Protein AF-A0A1Y2HDY2-F1 (afdb_monomer_lite)

InterPro domains:
  IPR001841 Zinc finger, RING-type [PS50089] (289-341)
  IPR013083 Zinc finger, RING/FYVE/PHD-type [G3DSA:3.30.40.10] (275-347)
  IPR026848 E3 ubiquitin-protein ligase FANCL [PTHR13206] (11-344)
  IPR043003 FANCL, UBC-like domain 3 superfamily [G3DSA:3.10.110.20] (165-269)
  IPR044037 FANCL, UBC-like domain 3 [PF18891] (167-269)

Sequence (349 aa):
MHDTQIATTDECSGMIQGIMPPFAKKLAVIRDLDQMFLELGNILNHHIAAEPTRTVSLNTSQTNTAELVEDLESCADLVQSIRSDLSLIEFKVSIPFPDGLHDASVAVAIQCVIQPGYPSTAPIFQSFDVPSDAIPPPSTAPTDPTLAPLYCRIVSYCQSLSRFVPLWAELAHLARNARLLSTEFATTRPLAATWRSIDLGEYAHLELPLSVTDPRGSALLRDYVQIFGNETIAGPLRVKWQANVSTKWKSNVSVAENIKAVLERDLPLPPHGQDGLDVKANSDDDQVCAICYEDIGDISLAKIKCSCKQQYHLQCLESMYVRQMAMVVIGKRTGKCPLCNVPLPIPAS

Organism: NCBI:txid765915

Secondary structure (DSSP, 8-state):
--S------HHHHHHHHHHHHHHHHHHTT--SHHHHHHHHHHHHHHHHHHS--------TTSS-HHHHHHHHHTTTTTEEEE-TTSSEEEEEEEEEPSS--SSSEEEEEEEEEPPTTTTTSPPEEEETTS-GGGPPPS----S-TTS--HHHHHHHHHHHHGGGHHHHHHHHHHHHHS-EE--HHHHH-TTT--EEEEEEETTEEEEEE--SS-TT-STTHHHH-EEEE-HHHHHHHHHHHHHHHHHH--TTS-HHHHHHHHHTSPPPPP--TTS--------TT--BBTTT--B--SSSPPEEE-TTS-EEEHHHHHHHHHHTT---STT--EEE-TTT--EEE----

Radius of gyration: 25.11 Å; chains: 1; bounding box: 56×52×62 Å

Foldseek 3Di:
DVDDDDDDPPVCPVVVVVQVVVLVVVVVVDDDDVVSVVVSVVSSVCSVVPPPVPPPPLVCVFEPVVLVVVLCVVCVVQWDDADPSRQKTKGWDWAAAPDDQVDRTDIWIKIWGHDGNPPQDPIFIDTLLAAPVPDPDGPPPDPRSRDDRPVVVVVVVSVVCVLQSVVQSLLVVCLAFFAWADDPSCLVRVNRDQWTWTDQPPLKIKIDGADSRQRLDLPCQQPPIDMDGDCVPRVLQNVLQNVQSVPQRDSVDRPQVSSCRSSVGGHDGHQPPPDDDPPVQPDLPQQAAPRNSDHPPDDDFDWWADPSNHIHGLVSVVSVCVSVVNADDPPFGWAADPRRRHITGRDDD

pLDDT: mean 77.93, std 16.46, range [32.62, 97.69]

Structure (mmCIF, N/CA/C/O backbone):
data_AF-A0A1Y2HDY2-F1
#
_entry.id   AF-A0A1Y2HDY2-F1
#
loop_
_atom_site.group_PDB
_atom_site.id
_atom_site.type_symbol
_atom_site.label_atom_id
_atom_site.label_alt_id
_atom_site.label_comp_id
_atom_site.label_asym_id
_atom_site.label_entity_id
_atom_site.label_seq_id
_atom_site.pdbx_PDB_ins_code
_atom_site.Cartn_x
_atom_site.Cartn_y
_atom_site.Cartn_z
_atom_site.occupancy
_atom_site.B_iso_or_equiv
_atom_site.auth_seq_id
_atom_site.auth_comp_id
_atom_site.auth_asym_id
_atom_site.auth_atom_id
_atom_site.pdbx_PDB_model_num
ATOM 1 N N . MET A 1 1 ? -26.301 -18.658 -27.995 1.00 60.62 1 MET A N 1
ATOM 2 C CA . MET A 1 1 ? -25.617 -17.354 -27.856 1.00 60.62 1 MET A CA 1
ATOM 3 C C . MET A 1 1 ? -25.656 -16.619 -29.192 1.00 60.62 1 MET A C 1
ATOM 5 O O . MET A 1 1 ? -24.665 -16.619 -29.906 1.00 60.62 1 MET A O 1
ATOM 9 N N . HIS A 1 2 ? -26.810 -16.085 -29.600 1.00 49.50 2 HIS A N 1
ATOM 10 C CA . HIS 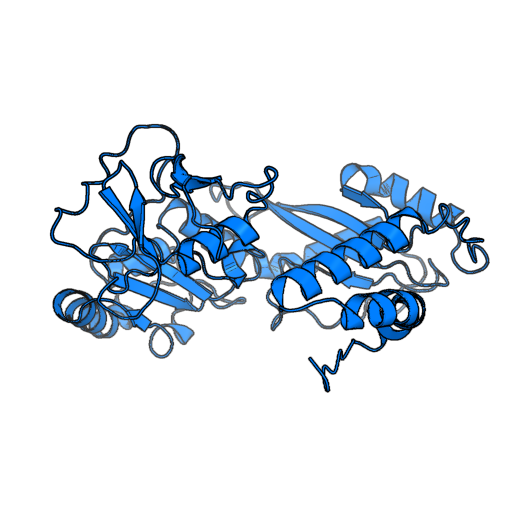A 1 2 ? -26.958 -15.592 -30.978 1.00 49.50 2 HIS A CA 1
ATOM 11 C C . HIS A 1 2 ? -26.528 -14.133 -31.195 1.00 49.50 2 HIS A C 1
ATOM 13 O O . HIS A 1 2 ? -26.374 -13.753 -32.345 1.00 49.50 2 HIS A O 1
ATOM 19 N N . ASP A 1 3 ? -26.196 -13.385 -30.133 1.00 68.31 3 ASP A N 1
ATOM 20 C CA . ASP A 1 3 ? -25.826 -11.961 -30.214 1.00 68.31 3 ASP A CA 1
ATOM 21 C C . ASP A 1 3 ? -24.679 -11.578 -29.254 1.00 68.31 3 ASP A C 1
ATOM 23 O O . ASP A 1 3 ? -24.693 -10.523 -28.619 1.00 68.31 3 ASP A O 1
ATOM 27 N N . THR A 1 4 ? -23.678 -12.447 -29.086 1.00 64.06 4 THR A N 1
ATOM 28 C CA . THR A 1 4 ? -22.531 -12.137 -28.216 1.00 64.06 4 THR A CA 1
ATOM 29 C C . THR A 1 4 ? -21.604 -11.128 -28.897 1.00 64.06 4 THR A C 1
ATOM 31 O O . THR A 1 4 ? -20.964 -11.447 -29.898 1.00 64.06 4 THR A O 1
ATOM 34 N N . GLN A 1 5 ? -21.497 -9.924 -28.333 1.00 70.25 5 GLN A N 1
ATOM 35 C CA . GLN A 1 5 ? -20.502 -8.929 -28.735 1.00 70.25 5 GLN A CA 1
ATOM 36 C C . GLN A 1 5 ? -19.263 -9.046 -27.847 1.00 70.25 5 GLN A C 1
ATOM 38 O O . GLN A 1 5 ? -19.358 -8.986 -26.623 1.00 70.25 5 GLN A O 1
ATOM 43 N N . ILE A 1 6 ? -18.096 -9.205 -28.470 1.00 66.31 6 ILE A N 1
ATOM 44 C CA . ILE A 1 6 ? -16.801 -9.189 -27.786 1.00 66.31 6 ILE A CA 1
ATOM 45 C C . ILE A 1 6 ? -16.131 -7.874 -28.159 1.00 66.31 6 ILE A C 1
ATOM 47 O O . ILE A 1 6 ? -15.666 -7.709 -29.285 1.00 66.31 6 ILE A O 1
ATOM 51 N N . ALA A 1 7 ? -16.144 -6.926 -27.226 1.00 71.69 7 ALA A N 1
ATOM 52 C CA . ALA A 1 7 ? -15.421 -5.671 -27.359 1.00 71.69 7 ALA A CA 1
ATOM 53 C C . ALA A 1 7 ? -13.993 -5.839 -26.833 1.00 71.69 7 ALA A C 1
ATOM 55 O O . ALA A 1 7 ? -13.748 -6.563 -25.867 1.00 71.69 7 ALA A O 1
ATOM 56 N N . THR A 1 8 ? -13.051 -5.160 -27.475 1.00 70.12 8 THR A N 1
ATOM 57 C CA . THR A 1 8 ? -11.628 -5.212 -27.139 1.00 70.12 8 THR A CA 1
ATOM 58 C C . THR A 1 8 ? -11.099 -3.792 -27.064 1.00 70.12 8 THR A C 1
ATOM 60 O O . THR A 1 8 ? -11.658 -2.893 -27.688 1.00 70.12 8 THR A O 1
ATOM 63 N N . THR A 1 9 ? -10.008 -3.581 -26.336 1.00 74.44 9 THR A N 1
ATOM 64 C CA . THR A 1 9 ? -9.264 -2.322 -26.431 1.00 74.44 9 THR A CA 1
ATOM 65 C C . THR A 1 9 ? -8.628 -2.189 -27.819 1.00 74.44 9 THR A C 1
ATOM 67 O O . THR A 1 9 ? -8.379 -3.198 -28.492 1.00 74.44 9 THR A O 1
ATOM 70 N N . ASP A 1 10 ? -8.353 -0.956 -28.251 1.00 67.25 10 ASP A N 1
ATOM 71 C CA . ASP A 1 10 ? -7.743 -0.674 -29.560 1.00 67.25 10 ASP A CA 1
ATOM 72 C C . ASP A 1 10 ? -6.385 -1.377 -29.724 1.00 67.25 10 ASP A C 1
ATOM 74 O O . ASP A 1 10 ? -6.077 -1.907 -30.793 1.00 67.25 10 ASP A O 1
ATOM 78 N N . GLU A 1 11 ? -5.627 -1.479 -28.630 1.00 58.94 11 GLU A N 1
ATOM 79 C CA . GLU A 1 11 ? -4.328 -2.157 -28.537 1.00 58.94 11 GLU A CA 1
ATOM 80 C C . GLU A 1 11 ? -4.411 -3.655 -28.875 1.00 58.94 11 GLU A C 1
ATOM 82 O O . GLU A 1 11 ? -3.511 -4.210 -29.505 1.00 58.94 11 GLU A O 1
ATOM 87 N N . CYS A 1 12 ? -5.517 -4.310 -28.511 1.00 60.97 12 CYS A N 1
ATOM 88 C CA . CYS A 1 12 ? -5.724 -5.745 -28.715 1.00 60.97 12 CYS A CA 1
ATOM 89 C C . CYS A 1 12 ? -6.484 -6.070 -30.011 1.00 60.97 12 CYS A C 1
ATOM 91 O O . CYS A 1 12 ? -6.604 -7.244 -30.374 1.00 60.97 12 CYS A O 1
ATOM 93 N N . SER A 1 13 ? -6.985 -5.056 -30.725 1.00 74.38 13 SER A N 1
ATOM 94 C CA . SER A 1 13 ? -7.832 -5.237 -31.912 1.00 74.38 13 SER A CA 1
ATOM 95 C C . SER A 1 13 ? -7.134 -6.042 -33.016 1.00 74.38 13 SER A C 1
ATOM 97 O O . SER A 1 13 ? -7.736 -6.945 -33.599 1.00 74.38 13 SER A O 1
ATOM 99 N N . GLY A 1 14 ? -5.840 -5.791 -33.247 1.00 76.31 14 GLY A N 1
ATOM 100 C CA . GLY A 1 14 ? -5.046 -6.485 -34.264 1.00 76.31 14 GLY A CA 1
ATOM 101 C C . GLY A 1 14 ? -4.787 -7.960 -33.943 1.00 76.31 14 GLY A C 1
ATOM 102 O O . GLY A 1 14 ? -4.915 -8.808 -34.825 1.00 76.31 14 GLY A O 1
ATOM 103 N N . MET A 1 15 ? -4.486 -8.288 -32.680 1.00 70.81 15 MET A N 1
ATOM 104 C CA . MET A 1 15 ? -4.336 -9.685 -32.240 1.00 70.81 15 MET A CA 1
ATOM 105 C C . MET A 1 15 ? -5.658 -10.442 -32.358 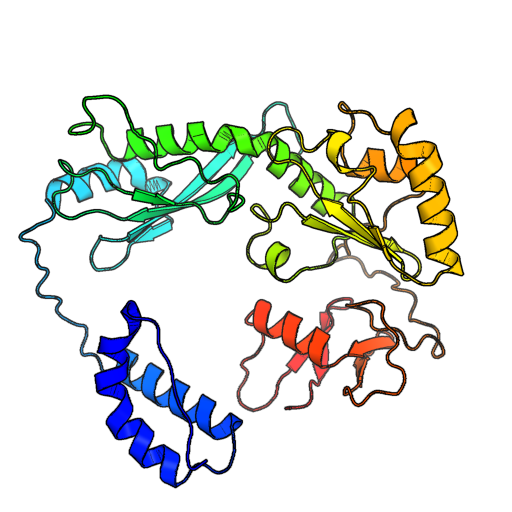1.00 70.81 15 MET A C 1
ATOM 107 O O . MET A 1 15 ? -5.706 -11.578 -32.831 1.00 70.81 15 MET A O 1
ATOM 111 N N . ILE A 1 16 ? -6.748 -9.798 -31.948 1.00 76.69 16 ILE A N 1
ATOM 112 C CA . ILE A 1 16 ? -8.049 -10.449 -31.870 1.00 76.69 16 ILE A CA 1
ATOM 113 C C . ILE A 1 16 ? -8.649 -10.657 -33.264 1.00 76.69 16 ILE A C 1
ATOM 115 O O . ILE A 1 16 ? -9.243 -11.706 -33.507 1.00 76.69 16 ILE A O 1
ATOM 119 N N . GLN A 1 17 ? -8.403 -9.763 -34.227 1.00 81.12 17 GLN A N 1
ATOM 120 C CA . GLN A 1 17 ? -8.832 -9.953 -35.619 1.00 81.12 17 GLN A CA 1
ATOM 121 C C . GLN A 1 17 ? -8.340 -11.272 -36.242 1.00 81.12 17 GLN A C 1
ATOM 123 O O . GLN A 1 17 ? -9.096 -11.904 -36.981 1.00 81.12 17 GLN A O 1
ATOM 128 N N . GLY A 1 18 ? -7.123 -11.729 -35.919 1.00 79.25 18 GLY A N 1
ATOM 129 C CA . GLY A 1 18 ? -6.604 -13.025 -36.388 1.00 79.25 18 GLY A CA 1
ATOM 130 C C . GLY A 1 18 ? -7.250 -14.235 -35.700 1.00 79.25 18 GLY A C 1
ATOM 131 O O . GLY A 1 18 ? -7.407 -15.301 -36.297 1.00 79.25 18 GLY A O 1
ATOM 132 N N . ILE A 1 19 ? -7.684 -14.050 -34.454 1.00 83.19 19 ILE A N 1
ATOM 133 C CA . ILE A 1 19 ? -8.239 -15.084 -33.573 1.00 83.19 19 ILE A CA 1
ATOM 134 C C . ILE A 1 19 ? -9.754 -15.252 -33.752 1.00 83.19 19 ILE A C 1
ATOM 136 O O . ILE A 1 19 ? -10.294 -16.342 -33.527 1.00 83.19 19 ILE A O 1
ATOM 140 N N . MET A 1 20 ? -10.463 -14.208 -34.190 1.00 83.56 20 MET A N 1
ATOM 141 C CA . MET A 1 20 ? -11.921 -14.255 -34.266 1.00 83.56 20 MET A CA 1
ATOM 142 C C . MET A 1 20 ? -12.484 -15.286 -35.250 1.00 83.56 20 MET A C 1
ATOM 144 O O . MET A 1 20 ? -13.448 -15.959 -34.883 1.00 83.56 20 MET A O 1
ATOM 148 N N . PRO A 1 21 ? -11.930 -15.489 -36.460 1.00 86.38 21 PRO A N 1
ATOM 149 C CA . PRO A 1 21 ? -12.464 -16.484 -37.390 1.00 86.38 21 PRO A CA 1
ATOM 150 C C . PRO A 1 21 ? -12.467 -17.936 -36.860 1.00 86.38 21 PRO A C 1
ATOM 152 O O . PRO A 1 21 ? -13.499 -18.604 -36.993 1.00 86.38 21 PRO A O 1
ATOM 155 N N . PRO A 1 22 ? -11.388 -18.473 -36.246 1.00 81.25 22 PRO A N 1
ATOM 156 C CA . PRO A 1 22 ? -11.432 -19.804 -35.639 1.00 81.25 22 PRO A CA 1
ATOM 157 C C . PRO A 1 22 ? -12.322 -19.862 -34.390 1.00 81.25 22 PRO A C 1
ATOM 159 O O . PRO A 1 22 ? -12.998 -20.872 -34.187 1.00 81.25 22 PRO A O 1
ATOM 162 N N . PHE A 1 23 ? -12.389 -18.791 -33.592 1.00 85.06 23 PHE A N 1
ATOM 163 C CA . PHE A 1 23 ? -13.275 -18.744 -32.426 1.00 85.06 23 PHE A CA 1
ATOM 164 C C . PHE A 1 23 ? -14.760 -18.726 -32.817 1.00 85.06 23 PHE A C 1
ATOM 166 O O . PHE A 1 23 ? -15.547 -19.492 -32.266 1.00 85.06 23 PHE A O 1
ATOM 173 N N . ALA A 1 24 ? -15.140 -17.955 -33.840 1.00 85.00 24 ALA A N 1
ATOM 174 C CA . ALA A 1 24 ? -16.505 -17.902 -34.369 1.00 85.00 24 ALA A CA 1
ATOM 175 C C . ALA A 1 24 ? -17.006 -19.271 -34.859 1.00 85.00 24 ALA A C 1
ATOM 177 O O . ALA A 1 24 ? -18.172 -19.614 -34.663 1.00 85.00 24 ALA A O 1
ATOM 178 N N . LYS A 1 25 ? -16.121 -20.097 -35.436 1.00 86.19 25 LYS A N 1
ATOM 179 C CA . LYS A 1 25 ? -16.459 -21.480 -35.817 1.00 86.19 25 LYS A CA 1
ATOM 180 C C . LYS A 1 25 ? -16.760 -22.365 -34.607 1.00 86.19 25 LYS A C 1
ATOM 182 O O . LYS A 1 25 ? -17.643 -23.215 -34.694 1.00 86.19 25 LYS A O 1
ATOM 187 N N . LYS A 1 26 ? -16.050 -22.177 -33.490 1.00 84.81 26 LYS A N 1
ATOM 188 C CA . LYS A 1 26 ? -16.283 -22.933 -32.249 1.00 84.81 26 LYS A CA 1
ATOM 189 C C . LYS A 1 26 ? -17.514 -22.442 -31.490 1.00 84.81 26 LYS A C 1
ATOM 191 O O . LYS A 1 26 ? -18.258 -23.269 -30.972 1.00 84.81 26 LYS A O 1
ATOM 196 N N . LEU A 1 27 ? -17.787 -21.135 -31.509 1.00 82.19 27 LEU A N 1
ATOM 197 C CA . LEU A 1 27 ? -18.972 -20.521 -30.893 1.00 82.19 27 LEU A CA 1
ATOM 198 C C . LEU A 1 27 ? -20.296 -21.150 -31.354 1.00 82.19 27 LEU A C 1
ATOM 200 O O . LEU A 1 27 ? -21.239 -21.207 -30.573 1.00 82.19 27 LEU A O 1
ATOM 204 N N . ALA A 1 28 ? -20.366 -21.681 -32.579 1.00 83.00 28 ALA A N 1
ATOM 205 C CA . ALA A 1 28 ? -21.557 -22.364 -33.092 1.00 83.00 28 ALA A CA 1
ATOM 206 C C . ALA A 1 28 ? -21.921 -23.661 -32.335 1.00 83.00 28 ALA A C 1
ATOM 208 O O . ALA A 1 28 ? -23.048 -24.139 -32.450 1.00 83.00 28 ALA A O 1
ATOM 209 N N . VAL A 1 29 ? -20.978 -24.243 -31.586 1.00 85.56 29 VAL A N 1
ATOM 210 C CA . VAL A 1 29 ? -21.136 -25.535 -30.889 1.00 85.56 29 VAL A CA 1
ATOM 211 C C . VAL A 1 29 ? -21.160 -25.368 -29.362 1.00 85.56 29 VAL A C 1
ATOM 213 O O . VAL A 1 29 ? -21.581 -26.277 -28.646 1.00 85.56 29 VAL A O 1
ATOM 216 N N . ILE A 1 30 ? -20.747 -24.201 -28.863 1.00 87.12 30 ILE A N 1
ATOM 217 C CA . ILE A 1 30 ? -20.638 -23.885 -27.436 1.00 87.12 30 ILE A CA 1
ATOM 218 C C . ILE A 1 30 ? -22.025 -23.589 -26.853 1.00 87.12 30 ILE A C 1
ATOM 220 O O . ILE A 1 30 ? -22.796 -22.805 -27.414 1.00 87.12 30 ILE A O 1
ATOM 224 N N . ARG A 1 31 ? -22.358 -24.242 -25.732 1.00 84.44 31 ARG A N 1
ATOM 225 C CA . ARG A 1 31 ? -23.702 -24.178 -25.123 1.00 84.44 31 ARG A CA 1
ATOM 226 C C . ARG A 1 31 ? -23.787 -23.286 -23.885 1.00 84.44 31 ARG A C 1
ATOM 228 O O . ARG A 1 31 ? -24.886 -22.840 -23.563 1.00 84.44 31 ARG A O 1
ATOM 235 N N . ASP A 1 32 ? -22.659 -22.993 -23.246 1.00 86.75 32 ASP A N 1
ATOM 236 C CA . ASP A 1 32 ? -22.566 -22.199 -22.019 1.00 86.75 32 ASP A CA 1
ATOM 237 C C . ASP A 1 32 ? -21.352 -21.247 -22.026 1.00 86.75 32 ASP A C 1
ATOM 239 O O . ASP A 1 32 ? -20.495 -21.290 -22.913 1.00 86.75 32 ASP A O 1
ATOM 243 N N . LEU A 1 33 ? -21.333 -20.316 -21.067 1.00 73.38 33 LEU A N 1
ATOM 244 C CA . LEU A 1 33 ? -20.309 -19.272 -20.952 1.00 73.38 33 LEU A CA 1
ATOM 245 C C . LEU A 1 33 ? -18.951 -19.818 -20.510 1.00 73.38 33 LEU A C 1
ATOM 247 O O . LEU A 1 33 ? -17.926 -19.325 -20.979 1.00 73.38 33 LEU A O 1
ATOM 251 N N . ASP A 1 34 ? -18.918 -20.848 -19.674 1.00 75.31 34 ASP A N 1
ATOM 252 C CA . ASP A 1 34 ? -17.661 -21.402 -19.169 1.00 75.31 34 ASP A CA 1
ATOM 253 C C . ASP A 1 34 ? -16.874 -22.078 -20.289 1.00 75.31 34 ASP A C 1
ATOM 255 O O . ASP A 1 34 ? -15.674 -21.845 -20.461 1.00 75.31 34 ASP A O 1
ATOM 259 N N . GLN A 1 35 ? -17.568 -22.836 -21.135 1.00 76.56 35 GLN A N 1
ATOM 260 C CA . GLN A 1 35 ? -16.993 -23.433 -22.329 1.00 76.56 35 GLN A CA 1
ATOM 261 C C . GLN A 1 35 ? -16.573 -22.363 -23.352 1.00 76.56 35 GLN A C 1
ATOM 263 O O . GLN A 1 35 ? -15.561 -22.534 -24.034 1.00 76.56 35 GLN A O 1
ATOM 268 N N . MET A 1 36 ? -17.284 -21.231 -23.423 1.00 86.50 36 MET A N 1
ATOM 269 C CA . MET A 1 36 ? -16.880 -20.076 -24.235 1.00 86.50 36 MET A CA 1
ATOM 270 C C . MET A 1 36 ? -15.539 -19.493 -23.773 1.00 86.50 36 MET A C 1
ATOM 272 O O . MET A 1 36 ? -14.641 -19.314 -24.600 1.00 86.50 36 MET A O 1
ATOM 276 N N . PHE A 1 37 ? -15.377 -19.222 -22.474 1.00 80.81 37 PHE A N 1
ATOM 277 C CA . PHE A 1 37 ? -14.130 -18.679 -21.924 1.00 80.81 37 PHE A CA 1
ATOM 278 C C . PHE A 1 37 ? -12.971 -19.669 -22.029 1.00 80.81 37 PHE A C 1
ATOM 280 O O . PHE A 1 37 ? -11.855 -19.272 -22.372 1.00 80.81 37 PHE A O 1
ATOM 287 N N . LEU A 1 38 ? -13.232 -20.957 -21.800 1.00 78.44 38 LEU A N 1
ATOM 288 C CA . LEU A 1 38 ? -12.230 -22.009 -21.946 1.00 78.44 38 LEU A CA 1
ATOM 289 C C . LEU A 1 38 ? -11.716 -22.100 -23.388 1.00 78.44 38 LEU A C 1
ATOM 291 O O . LEU A 1 38 ? -10.508 -22.143 -23.615 1.00 78.44 38 LEU A O 1
ATOM 295 N N . GLU A 1 39 ? -12.615 -22.087 -24.375 1.00 84.75 39 GLU A N 1
ATOM 296 C CA . GLU A 1 39 ? -12.225 -22.123 -25.787 1.00 84.75 39 GLU A CA 1
ATOM 297 C C . GLU A 1 39 ? -11.516 -20.842 -26.231 1.00 84.75 39 GLU A C 1
ATOM 299 O O . GLU A 1 39 ? -10.554 -20.918 -26.995 1.00 84.75 39 GLU A O 1
ATOM 304 N N . LEU A 1 40 ? -11.924 -19.676 -25.720 1.00 81.88 40 LEU A N 1
ATOM 305 C CA . LEU A 1 40 ? -11.230 -18.417 -25.987 1.00 81.88 40 LEU A CA 1
ATOM 306 C C . LEU A 1 40 ? -9.797 -18.462 -25.441 1.00 81.88 40 LEU A C 1
ATOM 308 O O . LEU A 1 40 ? -8.853 -18.155 -26.169 1.00 81.88 40 LEU A O 1
ATOM 312 N N . GLY A 1 41 ? -9.624 -18.923 -24.199 1.00 75.44 41 GLY A N 1
ATOM 313 C CA . GLY A 1 41 ? -8.314 -19.119 -23.577 1.00 75.44 41 GLY A CA 1
ATOM 314 C C . GLY A 1 41 ? -7.444 -20.118 -24.339 1.00 75.44 41 GLY A C 1
ATOM 315 O O . GLY A 1 41 ? -6.267 -19.857 -24.574 1.00 75.44 41 GLY A O 1
ATOM 316 N N . ASN A 1 42 ? -8.020 -21.229 -24.805 1.00 77.56 42 ASN A N 1
ATOM 317 C CA . ASN A 1 42 ? -7.304 -22.220 -25.610 1.00 77.56 42 ASN A CA 1
ATOM 318 C C . ASN A 1 42 ? -6.823 -21.648 -26.946 1.00 77.56 42 ASN A C 1
ATOM 320 O O . ASN A 1 42 ? -5.692 -21.920 -27.347 1.00 77.56 42 ASN A O 1
ATOM 324 N N . ILE A 1 43 ? -7.651 -20.860 -27.641 1.00 81.62 43 ILE A N 1
ATOM 325 C CA . ILE A 1 43 ? -7.243 -20.249 -28.911 1.00 81.62 43 ILE A CA 1
ATOM 326 C C . ILE A 1 43 ? -6.197 -19.162 -28.677 1.00 81.62 43 ILE A C 1
ATOM 328 O O . ILE A 1 43 ? -5.224 -19.122 -29.422 1.00 81.62 43 ILE A O 1
ATOM 332 N N . LEU A 1 44 ? -6.345 -18.335 -27.639 1.00 77.75 44 LEU A N 1
ATOM 333 C CA . LEU A 1 44 ? -5.335 -17.341 -27.266 1.00 77.75 44 LEU A CA 1
ATOM 334 C C . LEU A 1 44 ? -3.993 -18.014 -26.960 1.00 77.75 44 LEU A C 1
ATOM 336 O O . LEU A 1 44 ? -2.985 -17.656 -27.558 1.00 77.75 44 LEU A O 1
ATOM 340 N N . ASN A 1 45 ? -3.985 -19.048 -26.117 1.00 72.88 45 ASN A N 1
ATOM 341 C CA . ASN A 1 45 ? -2.773 -19.796 -25.776 1.00 72.88 45 ASN A CA 1
ATOM 342 C C . ASN A 1 45 ? -2.159 -20.494 -26.992 1.00 72.88 45 ASN A C 1
ATOM 344 O O . ASN A 1 45 ? -0.941 -20.492 -27.151 1.00 72.88 45 ASN A O 1
ATOM 348 N N . HIS A 1 46 ? -2.984 -21.069 -27.871 1.00 78.19 46 HIS A N 1
ATOM 349 C CA . HIS A 1 46 ? -2.494 -21.674 -29.103 1.00 78.19 46 HIS A CA 1
ATOM 350 C C . HIS A 1 46 ? -1.918 -20.624 -30.048 1.00 78.19 46 HIS A C 1
ATOM 352 O O . HIS A 1 46 ? -0.887 -20.877 -30.648 1.00 78.19 46 HIS A O 1
ATOM 358 N N . HIS A 1 47 ? -2.526 -19.444 -30.157 1.00 73.94 47 HIS A N 1
ATOM 359 C CA . HIS A 1 47 ? -2.017 -18.370 -31.003 1.00 73.94 47 HIS A CA 1
ATOM 360 C C . HIS A 1 47 ? -0.727 -17.758 -30.439 1.00 73.94 47 HIS A C 1
ATOM 362 O O . HIS A 1 47 ? 0.166 -17.433 -31.210 1.00 73.94 47 HIS A O 1
ATOM 368 N N . ILE A 1 48 ? -0.590 -17.672 -29.112 1.00 70.50 48 ILE A N 1
ATOM 369 C CA . ILE A 1 48 ? 0.655 -17.274 -28.434 1.00 70.50 48 ILE A CA 1
ATOM 370 C C . ILE A 1 48 ? 1.755 -18.325 -28.657 1.00 70.50 48 ILE A C 1
ATOM 372 O O . ILE A 1 48 ? 2.903 -17.974 -28.896 1.00 70.50 48 ILE A O 1
ATOM 376 N N . ALA A 1 49 ? 1.414 -19.616 -28.605 1.00 71.44 49 ALA A N 1
ATOM 377 C CA . ALA A 1 49 ? 2.370 -20.711 -28.792 1.00 71.44 49 ALA A CA 1
ATOM 378 C C . ALA A 1 49 ? 2.714 -20.994 -30.267 1.00 71.44 49 ALA A C 1
ATOM 380 O O . ALA A 1 49 ? 3.783 -21.527 -30.557 1.00 71.44 49 ALA A O 1
ATOM 381 N N . ALA A 1 50 ? 1.790 -20.697 -31.183 1.00 66.25 50 ALA A N 1
ATOM 382 C CA . ALA A 1 50 ? 1.913 -20.921 -32.620 1.00 66.25 50 ALA A CA 1
ATOM 383 C C . ALA A 1 50 ? 2.357 -19.673 -33.381 1.00 66.25 50 ALA A C 1
ATOM 385 O O . ALA A 1 50 ? 2.625 -19.789 -34.576 1.00 66.25 50 ALA A O 1
ATOM 386 N N . GLU A 1 51 ? 2.465 -18.508 -32.731 1.00 53.81 51 GLU A N 1
ATOM 387 C CA . GLU A 1 51 ? 3.347 -17.470 -33.245 1.00 53.81 51 GLU A CA 1
ATOM 388 C C . GLU A 1 51 ? 4.739 -18.111 -33.332 1.00 53.81 51 GLU A C 1
ATOM 390 O O . GLU A 1 51 ? 5.338 -18.398 -32.290 1.00 53.81 51 GLU A O 1
ATOM 395 N N . PRO A 1 52 ? 5.252 -18.419 -34.548 1.00 44.72 52 PRO A N 1
ATOM 396 C CA . PRO A 1 52 ? 6.635 -18.852 -34.667 1.00 44.72 52 PRO A CA 1
ATOM 397 C C . PRO A 1 52 ? 7.415 -17.748 -33.999 1.00 44.72 52 PRO A C 1
ATOM 399 O O . PRO A 1 52 ? 7.129 -16.604 -34.363 1.00 44.72 52 PRO A O 1
ATOM 402 N N . THR A 1 53 ? 8.288 -18.086 -33.027 1.00 40.88 53 THR A N 1
ATOM 403 C CA . THR A 1 53 ? 9.190 -17.157 -32.330 1.00 40.88 53 THR A CA 1
ATOM 404 C C . THR A 1 53 ? 9.457 -16.072 -33.314 1.00 40.88 53 THR A C 1
ATOM 406 O O . THR A 1 53 ? 10.126 -16.348 -34.317 1.00 40.88 53 THR A O 1
ATOM 409 N N . ARG A 1 54 ? 8.750 -14.942 -33.167 1.00 36.22 54 ARG A N 1
ATOM 410 C CA . ARG A 1 54 ? 8.755 -13.960 -34.232 1.00 36.22 54 ARG A CA 1
ATOM 411 C C . ARG A 1 54 ? 10.233 -13.646 -34.209 1.00 36.22 54 ARG A C 1
ATOM 413 O O . ARG A 1 54 ? 10.737 -13.104 -33.225 1.00 36.22 54 ARG A O 1
ATOM 420 N N . THR A 1 55 ? 10.962 -14.019 -35.257 1.00 33.19 55 THR A N 1
ATOM 421 C CA . THR A 1 55 ? 12.016 -13.156 -35.722 1.00 33.19 55 THR A CA 1
ATOM 422 C C . THR A 1 55 ? 11.210 -11.918 -36.045 1.00 33.19 55 THR A C 1
ATOM 424 O O . THR A 1 55 ? 10.736 -11.722 -37.161 1.00 33.19 55 THR A O 1
ATOM 427 N N . VAL A 1 56 ? 10.931 -11.144 -34.988 1.00 33.38 56 VAL A N 1
ATOM 428 C CA . VAL A 1 56 ? 10.928 -9.719 -35.016 1.00 33.38 56 VAL A CA 1
ATOM 429 C C . VAL A 1 56 ? 12.206 -9.525 -35.797 1.00 33.38 56 VAL A C 1
ATOM 431 O O . VAL A 1 56 ? 13.310 -9.727 -35.290 1.00 33.38 56 VAL A O 1
ATOM 434 N N . SER A 1 57 ? 12.059 -9.316 -37.107 1.00 32.62 57 SER A N 1
ATOM 435 C CA . SER A 1 57 ? 12.935 -8.395 -37.778 1.00 32.62 57 SER A CA 1
ATOM 436 C C . SER A 1 57 ? 12.841 -7.211 -36.854 1.00 32.62 57 SER A C 1
ATOM 438 O O . SER A 1 57 ? 11.838 -6.498 -36.855 1.00 32.62 57 SER A O 1
ATOM 440 N N . LEU A 1 58 ? 13.780 -7.168 -35.904 1.00 36.38 58 LEU A N 1
ATOM 441 C CA . LEU A 1 58 ? 13.984 -6.020 -35.078 1.00 36.38 58 LEU A CA 1
ATOM 442 C C . LEU A 1 58 ? 14.008 -4.942 -36.142 1.00 36.38 58 LEU A C 1
ATOM 444 O O . LEU A 1 58 ? 14.856 -4.964 -37.036 1.00 36.38 58 LEU A O 1
ATOM 448 N N . ASN A 1 59 ? 13.054 -4.024 -36.090 1.00 39.50 59 ASN A N 1
ATOM 449 C CA . ASN A 1 59 ? 13.345 -2.701 -36.590 1.00 39.50 59 ASN A CA 1
ATOM 450 C C . ASN A 1 59 ? 14.404 -2.135 -35.620 1.00 39.50 59 ASN A C 1
ATOM 452 O O . ASN A 1 59 ? 14.179 -1.157 -34.922 1.00 39.50 59 ASN A O 1
ATOM 456 N N . THR A 1 60 ? 15.576 -2.787 -35.561 1.00 42.31 60 THR A N 1
ATOM 457 C CA . THR A 1 60 ? 16.832 -2.362 -34.942 1.00 42.31 60 THR A CA 1
ATOM 458 C C . THR A 1 60 ? 17.316 -1.077 -35.593 1.00 42.31 60 THR A C 1
ATOM 460 O O . THR A 1 60 ? 18.245 -0.455 -35.103 1.00 42.31 60 THR A O 1
ATOM 463 N N . SER A 1 61 ? 16.665 -0.628 -36.668 1.00 46.97 61 SER A N 1
ATOM 464 C CA . SER A 1 61 ? 16.910 0.654 -37.302 1.00 46.97 61 SER A CA 1
ATOM 465 C C . SER A 1 61 ? 16.522 1.870 -36.453 1.00 46.97 61 SER A C 1
ATOM 467 O O . SER A 1 61 ? 16.730 2.978 -36.933 1.00 46.97 61 SER A O 1
ATOM 469 N N . GLN A 1 62 ? 15.935 1.722 -35.255 1.00 56.44 62 GLN A N 1
ATOM 470 C CA . GLN A 1 62 ? 15.490 2.885 -34.466 1.00 56.44 62 GLN A CA 1
ATOM 471 C C . GLN A 1 62 ? 16.050 3.005 -33.045 1.00 56.44 62 GLN A C 1
ATOM 473 O O . GLN A 1 62 ? 16.029 4.110 -32.513 1.00 56.44 62 GLN A O 1
ATOM 478 N N . THR A 1 63 ? 16.589 1.952 -32.433 1.00 60.09 63 THR A N 1
ATOM 479 C CA . THR A 1 63 ? 17.173 2.033 -31.080 1.00 60.09 63 THR A CA 1
ATOM 480 C C . THR A 1 63 ? 18.657 1.720 -31.177 1.00 60.09 63 THR A C 1
ATOM 482 O O . THR A 1 63 ? 19.012 0.676 -31.725 1.00 60.09 63 THR A O 1
ATOM 485 N N . ASN A 1 64 ? 19.529 2.599 -30.673 1.00 74.75 64 ASN A N 1
ATOM 486 C CA . ASN A 1 64 ? 20.965 2.334 -30.671 1.00 74.75 64 ASN A CA 1
ATOM 487 C C . ASN A 1 64 ? 21.281 1.230 -29.648 1.00 74.75 64 ASN A C 1
ATOM 489 O O . ASN A 1 64 ? 21.477 1.485 -28.461 1.00 74.75 64 ASN A O 1
ATOM 493 N N . THR A 1 65 ? 21.265 -0.026 -30.102 1.00 77.88 65 THR A N 1
ATOM 494 C CA . THR A 1 65 ? 21.384 -1.204 -29.232 1.00 77.88 65 THR A CA 1
ATOM 495 C C . THR A 1 65 ? 22.718 -1.269 -28.496 1.00 77.88 65 THR A C 1
ATOM 497 O O . THR A 1 65 ? 22.767 -1.855 -27.424 1.00 77.88 65 THR A O 1
ATOM 500 N N . ALA A 1 66 ? 23.789 -0.685 -29.043 1.00 83.88 66 ALA A N 1
ATOM 501 C CA . ALA A 1 66 ? 25.103 -0.697 -28.403 1.00 83.88 66 ALA A CA 1
ATOM 502 C C . ALA A 1 66 ? 25.126 0.170 -27.134 1.00 83.88 66 ALA A C 1
ATOM 504 O O . ALA A 1 66 ? 25.540 -0.301 -26.080 1.00 83.88 66 ALA A O 1
ATOM 505 N N . GLU A 1 67 ? 24.603 1.393 -27.222 1.00 86.50 67 GLU A N 1
ATOM 506 C CA . GLU A 1 67 ? 24.548 2.327 -26.089 1.00 86.50 67 GLU A CA 1
ATOM 507 C C . GLU A 1 67 ? 23.608 1.822 -24.989 1.00 86.50 67 GLU A C 1
ATOM 509 O O . GLU A 1 67 ? 23.943 1.886 -23.812 1.00 86.50 67 GLU A O 1
ATOM 514 N N . LEU A 1 68 ? 22.460 1.237 -25.358 1.00 89.31 68 LEU A N 1
ATOM 515 C CA . LEU A 1 68 ? 21.555 0.634 -24.377 1.00 89.31 68 LEU A CA 1
ATOM 516 C C . LEU A 1 68 ? 22.203 -0.544 -23.632 1.00 89.31 68 LEU A C 1
ATOM 518 O O . LEU A 1 68 ? 21.956 -0.712 -22.442 1.00 89.31 68 LEU A O 1
ATOM 522 N N . VAL A 1 69 ? 23.007 -1.367 -24.313 1.00 89.00 69 VAL A N 1
ATOM 523 C CA . VAL A 1 69 ? 23.717 -2.485 -23.672 1.00 89.00 69 VAL A CA 1
ATOM 524 C C . VAL A 1 69 ? 24.761 -1.967 -22.680 1.00 89.00 69 VAL A C 1
ATOM 526 O O . VAL A 1 69 ? 24.789 -2.450 -21.553 1.00 89.00 69 VAL A O 1
ATOM 529 N N . GLU A 1 70 ? 25.544 -0.950 -23.045 1.00 89.81 70 GLU A N 1
ATOM 530 C CA . GLU A 1 70 ? 26.517 -0.310 -22.142 1.00 89.81 70 GLU A CA 1
ATOM 531 C C . GLU A 1 70 ? 25.836 0.314 -20.904 1.00 89.81 70 GLU A C 1
ATOM 533 O O . GLU A 1 70 ? 26.273 0.149 -19.760 1.00 89.81 70 GLU A O 1
ATOM 538 N N . ASP A 1 71 ? 24.696 0.973 -21.111 1.00 91.50 71 ASP A N 1
ATOM 539 C CA . ASP A 1 71 ? 23.871 1.519 -20.033 1.00 91.50 71 ASP A CA 1
ATOM 540 C C . ASP A 1 71 ? 23.283 0.431 -19.117 1.00 91.50 71 ASP A C 1
ATOM 542 O O . ASP A 1 71 ? 23.212 0.602 -17.895 1.00 91.50 71 ASP A O 1
ATOM 546 N N . LEU A 1 72 ? 22.859 -0.696 -19.694 1.00 91.56 72 LEU A N 1
ATOM 547 C CA . LEU A 1 72 ? 22.340 -1.849 -18.958 1.00 91.56 72 LEU A CA 1
ATOM 548 C C . LEU A 1 72 ? 23.426 -2.538 -18.131 1.00 91.56 72 LEU A C 1
ATOM 550 O O . LEU A 1 72 ? 23.149 -2.943 -17.003 1.00 91.56 72 LEU A O 1
ATOM 554 N N . GLU A 1 73 ? 24.654 -2.629 -18.644 1.00 91.25 73 GLU A N 1
ATOM 555 C CA . GLU A 1 73 ? 25.807 -3.132 -17.885 1.00 91.25 73 GLU A CA 1
ATOM 556 C C . GLU A 1 73 ? 26.057 -2.286 -16.629 1.00 91.25 73 GLU A C 1
ATOM 558 O O . GLU A 1 73 ? 26.327 -2.830 -15.558 1.00 91.25 73 GLU A O 1
ATOM 563 N N . SER A 1 74 ? 25.859 -0.967 -16.726 1.00 89.75 74 SER A N 1
ATOM 564 C CA . SER A 1 74 ? 25.976 -0.036 -15.594 1.00 89.75 74 SER A CA 1
ATOM 565 C C . SER A 1 74 ? 24.857 -0.171 -14.549 1.00 89.75 74 SER A C 1
ATOM 567 O O . SER A 1 74 ? 24.984 0.372 -13.453 1.00 89.75 74 SER A O 1
ATOM 569 N N . CYS A 1 75 ? 23.764 -0.874 -14.869 1.00 91.94 75 CYS A N 1
ATOM 570 C CA . CYS A 1 75 ? 22.607 -1.083 -13.986 1.00 91.94 75 CYS A CA 1
ATOM 571 C C . CYS A 1 75 ? 22.335 -2.569 -13.698 1.00 91.94 75 CYS A C 1
ATOM 573 O O . CYS A 1 75 ? 21.236 -2.906 -13.250 1.00 91.94 75 CYS A O 1
ATOM 575 N N . ALA A 1 76 ? 23.270 -3.469 -14.017 1.00 90.00 76 ALA A N 1
ATOM 576 C CA . ALA A 1 76 ? 23.014 -4.909 -14.068 1.00 90.00 76 ALA A CA 1
ATOM 577 C C . ALA A 1 76 ? 22.539 -5.503 -12.729 1.00 90.00 76 ALA A C 1
ATOM 579 O O . ALA A 1 76 ? 21.797 -6.482 -12.716 1.00 90.00 76 ALA A O 1
ATOM 580 N N . ASP A 1 77 ? 22.929 -4.899 -11.607 1.00 90.62 77 ASP A N 1
ATOM 581 C CA . ASP A 1 77 ? 22.522 -5.273 -10.251 1.00 90.62 77 ASP A CA 1
ATOM 582 C C . ASP A 1 77 ? 21.070 -4.893 -9.913 1.00 90.62 77 ASP A C 1
ATOM 584 O O . ASP A 1 77 ? 20.463 -5.499 -9.030 1.00 90.62 77 ASP A O 1
ATOM 588 N N . LEU A 1 78 ? 20.503 -3.918 -10.626 1.00 91.06 78 LEU A N 1
ATOM 589 C CA . LEU A 1 78 ? 19.128 -3.446 -10.449 1.00 91.06 78 LEU A CA 1
ATOM 590 C C . LEU A 1 78 ? 18.139 -4.139 -11.392 1.00 91.06 78 LEU A C 1
ATOM 592 O O . LEU A 1 78 ? 16.933 -4.111 -11.140 1.00 91.06 78 LEU A O 1
ATOM 596 N N . VAL A 1 79 ? 18.616 -4.718 -12.497 1.00 91.94 79 VAL A N 1
ATOM 597 C CA . VAL A 1 79 ? 17.762 -5.348 -13.511 1.00 91.94 79 VAL A CA 1
ATOM 598 C C . VAL A 1 79 ? 17.144 -6.632 -12.959 1.00 91.94 79 VAL A C 1
ATOM 600 O O . VAL A 1 79 ? 17.837 -7.574 -12.580 1.00 91.94 79 VAL A O 1
ATOM 603 N N . GLN A 1 80 ? 15.815 -6.693 -12.968 1.00 91.94 80 GLN A N 1
ATOM 604 C CA . GLN A 1 80 ? 15.048 -7.883 -12.616 1.00 91.94 80 GLN A CA 1
ATOM 605 C C . GLN A 1 80 ? 14.655 -8.692 -13.856 1.00 91.94 80 GLN A C 1
ATOM 607 O O . GLN A 1 80 ? 14.738 -9.921 -13.841 1.00 91.94 80 GLN A O 1
ATOM 612 N N . SER A 1 81 ? 14.194 -8.024 -14.914 1.00 92.00 81 SER A N 1
ATOM 613 C CA . SER A 1 81 ? 13.787 -8.678 -16.158 1.00 92.00 81 SER A CA 1
ATOM 614 C C . SER A 1 81 ? 13.953 -7.736 -17.355 1.00 92.00 81 SER A C 1
ATOM 616 O O . SER A 1 81 ? 13.950 -6.514 -17.210 1.00 92.00 81 SER A O 1
ATOM 618 N N . ILE A 1 82 ? 14.129 -8.303 -18.550 1.00 90.38 82 ILE A N 1
ATOM 619 C CA . ILE A 1 82 ? 14.210 -7.555 -19.810 1.00 90.38 82 ILE A CA 1
ATOM 620 C C . ILE A 1 82 ? 13.349 -8.277 -20.846 1.00 90.38 82 ILE A C 1
ATOM 622 O O . ILE A 1 82 ? 13.451 -9.497 -21.005 1.00 90.38 82 ILE A O 1
ATOM 626 N N . ARG A 1 83 ? 12.509 -7.535 -21.572 1.00 89.62 83 ARG A N 1
ATOM 627 C CA . ARG A 1 83 ? 11.752 -8.072 -22.710 1.00 89.62 83 ARG A CA 1
ATOM 628 C C . ARG A 1 83 ? 12.689 -8.364 -23.884 1.00 89.62 83 ARG A C 1
ATOM 630 O O . ARG A 1 83 ? 13.652 -7.641 -24.110 1.00 89.62 83 ARG A O 1
ATOM 637 N N . SER A 1 84 ? 12.399 -9.401 -24.667 1.00 81.62 84 SER A N 1
ATOM 638 C CA . SER A 1 84 ? 13.274 -9.854 -25.765 1.00 81.62 84 SER A CA 1
ATOM 639 C C . SER A 1 84 ? 13.556 -8.798 -26.843 1.00 81.62 84 SER A C 1
ATOM 641 O O . SER A 1 84 ? 14.565 -8.891 -27.535 1.00 81.62 84 SER A O 1
ATOM 643 N N . ASP A 1 85 ? 12.690 -7.793 -26.981 1.00 84.25 85 ASP A N 1
ATOM 644 C CA . ASP A 1 85 ? 12.839 -6.672 -27.914 1.00 84.25 85 ASP A CA 1
ATOM 645 C C . ASP A 1 85 ? 13.524 -5.436 -27.295 1.00 84.25 85 ASP A C 1
ATOM 647 O O . ASP A 1 85 ? 13.584 -4.393 -27.942 1.00 84.25 85 ASP A O 1
ATOM 651 N N . LEU A 1 86 ? 14.016 -5.540 -26.052 1.00 87.81 86 LEU A N 1
ATOM 652 C CA . LEU A 1 86 ? 14.679 -4.484 -25.268 1.00 87.81 86 LEU A CA 1
ATOM 653 C C . LEU A 1 86 ? 13.843 -3.216 -25.026 1.00 87.81 86 LEU A C 1
ATOM 655 O O . LEU A 1 86 ? 14.350 -2.221 -24.516 1.00 87.81 86 LEU A O 1
ATOM 659 N N . SER A 1 87 ? 12.558 -3.233 -25.370 1.00 90.19 87 SER A N 1
ATOM 660 C CA . SER A 1 87 ? 11.692 -2.055 -25.243 1.00 90.19 87 SER A CA 1
ATOM 661 C C . SER A 1 87 ? 11.123 -1.868 -23.835 1.00 90.19 87 SER A C 1
ATOM 663 O O . SER A 1 87 ? 10.633 -0.790 -23.508 1.00 90.19 87 SER A O 1
ATOM 665 N N . LEU A 1 88 ? 11.179 -2.908 -23.003 1.00 93.00 88 LEU A N 1
ATOM 666 C CA . LEU A 1 88 ? 10.742 -2.885 -21.614 1.00 93.00 88 LEU A CA 1
ATOM 667 C C . LEU A 1 88 ? 11.800 -3.557 -20.744 1.00 93.00 88 LEU A C 1
ATOM 669 O O . LEU A 1 88 ? 12.151 -4.719 -20.964 1.00 93.00 88 LEU A O 1
ATOM 673 N N . ILE A 1 89 ? 12.270 -2.819 -19.746 1.00 93.31 89 ILE A N 1
ATOM 674 C CA . ILE A 1 89 ? 13.196 -3.293 -18.722 1.00 93.31 89 ILE A CA 1
ATOM 675 C C . ILE A 1 89 ? 12.520 -3.107 -17.369 1.00 93.31 89 ILE A C 1
ATOM 677 O O . ILE A 1 89 ? 11.999 -2.031 -17.072 1.00 93.31 89 ILE A O 1
ATOM 681 N N . GLU A 1 90 ? 12.530 -4.146 -16.547 1.00 94.06 90 GLU A N 1
ATOM 682 C CA . GLU A 1 90 ? 12.039 -4.088 -15.178 1.00 94.06 90 GLU A CA 1
ATOM 683 C C . GLU A 1 90 ? 13.220 -4.040 -14.218 1.00 94.06 90 GLU A C 1
ATOM 685 O O . GLU A 1 90 ? 14.101 -4.901 -14.244 1.00 94.06 90 GLU A O 1
ATOM 690 N N . PHE A 1 91 ? 13.214 -3.037 -13.350 1.00 93.56 91 PHE A N 1
ATOM 691 C CA . PHE A 1 91 ? 14.187 -2.850 -12.290 1.00 93.56 91 PHE A CA 1
ATOM 692 C C . PHE A 1 91 ? 13.553 -3.148 -10.937 1.00 93.56 91 PHE A C 1
ATOM 694 O O . PHE A 1 91 ? 12.395 -2.805 -10.686 1.00 93.56 91 PHE A O 1
ATOM 701 N N . LYS A 1 92 ? 14.347 -3.723 -10.038 1.00 92.62 92 LYS A N 1
ATOM 702 C CA . LYS A 1 92 ? 14.018 -3.863 -8.624 1.00 92.62 92 LYS A CA 1
ATOM 703 C C . LYS A 1 92 ? 14.997 -3.034 -7.818 1.00 92.62 92 LYS A C 1
ATOM 705 O O . LYS A 1 92 ? 16.185 -3.340 -7.777 1.00 92.62 92 LYS A O 1
ATOM 710 N N . VAL A 1 93 ? 14.495 -1.999 -7.156 1.00 92.25 93 VAL A N 1
ATOM 711 C CA . VAL A 1 93 ? 15.340 -1.069 -6.404 1.00 92.25 93 VAL A CA 1
ATOM 712 C C . VAL A 1 93 ? 14.942 -1.069 -4.939 1.00 92.25 93 VAL A C 1
ATOM 714 O O . VAL A 1 93 ? 13.759 -1.066 -4.609 1.00 92.25 93 VAL A O 1
ATOM 717 N N . SER A 1 94 ? 15.934 -1.067 -4.054 1.00 92.00 94 SER A N 1
ATOM 718 C CA . SER A 1 94 ? 15.726 -0.947 -2.612 1.00 92.00 94 SER A CA 1
ATOM 719 C C . SER A 1 94 ? 15.844 0.514 -2.190 1.00 92.00 94 SER A C 1
ATOM 721 O O . SER A 1 94 ? 16.915 1.110 -2.299 1.00 92.00 94 SER A O 1
ATOM 723 N N . ILE A 1 95 ? 14.754 1.094 -1.694 1.00 91.25 95 ILE A N 1
ATOM 724 C CA . ILE A 1 95 ? 14.714 2.469 -1.189 1.00 91.25 95 ILE A CA 1
ATOM 725 C C . ILE A 1 95 ? 14.807 2.422 0.340 1.00 91.25 95 ILE A C 1
ATOM 727 O O . ILE A 1 95 ? 13.931 1.830 0.973 1.00 91.25 95 ILE A O 1
ATOM 731 N N . PRO A 1 96 ? 15.847 3.004 0.960 1.00 89.31 96 PRO A N 1
ATOM 732 C CA . PRO A 1 96 ? 16.022 2.942 2.404 1.00 89.31 96 PRO A CA 1
ATOM 733 C C . PRO A 1 96 ? 14.958 3.761 3.140 1.00 89.31 96 PRO A C 1
ATOM 735 O O . PRO A 1 96 ? 14.568 4.842 2.693 1.00 89.31 96 PRO A O 1
ATOM 738 N N . PHE A 1 97 ? 14.518 3.266 4.296 1.00 85.62 97 PHE A N 1
ATOM 739 C CA . PHE A 1 97 ? 13.720 4.067 5.219 1.00 85.62 97 PHE A CA 1
ATOM 740 C C . PHE A 1 97 ? 14.645 4.979 6.040 1.00 85.62 97 PHE A C 1
ATOM 742 O O . PHE A 1 97 ? 15.674 4.508 6.530 1.00 85.62 97 PHE A O 1
ATOM 749 N N . PRO A 1 98 ? 14.324 6.276 6.203 1.00 72.00 98 PRO A N 1
ATOM 750 C CA . PRO A 1 98 ? 15.044 7.123 7.137 1.00 72.00 98 PRO A CA 1
ATOM 751 C C . PRO A 1 98 ? 14.830 6.594 8.563 1.00 72.00 98 PRO A C 1
ATOM 753 O O . PRO A 1 98 ? 13.728 6.188 8.928 1.00 72.00 98 PRO A O 1
ATOM 756 N N . ASP A 1 99 ? 15.900 6.608 9.354 1.00 61.28 99 ASP A N 1
ATOM 757 C CA . ASP A 1 99 ? 15.886 6.444 10.812 1.00 61.28 99 ASP A CA 1
ATOM 758 C C . ASP A 1 99 ? 15.404 5.101 11.381 1.00 61.28 99 ASP A C 1
ATOM 760 O O . ASP A 1 99 ? 14.440 5.042 12.141 1.00 61.28 99 ASP A O 1
ATOM 764 N N . GLY A 1 100 ? 16.141 4.018 11.111 1.00 57.19 100 GLY A N 1
ATOM 765 C CA . GLY A 1 100 ? 16.163 2.834 11.989 1.00 57.19 100 GLY A CA 1
ATOM 766 C C . GLY A 1 100 ? 14.826 2.109 12.193 1.00 57.19 100 GLY A C 1
ATOM 767 O O . GLY A 1 100 ? 14.727 1.260 13.081 1.00 57.19 100 GLY A O 1
ATOM 768 N N . LEU A 1 101 ? 13.808 2.418 11.384 1.00 57.28 101 LEU A N 1
ATOM 769 C CA . LEU A 1 101 ? 12.592 1.624 11.286 1.00 57.28 101 LEU A CA 1
ATOM 770 C C . LEU A 1 101 ? 12.973 0.178 10.952 1.00 57.28 101 LEU A C 1
ATOM 772 O O . LEU A 1 101 ? 13.920 -0.079 10.216 1.00 57.28 101 LEU A O 1
ATOM 776 N N . HIS A 1 102 ? 12.229 -0.770 11.519 1.00 56.50 102 HIS A N 1
ATOM 777 C CA . HIS A 1 102 ? 12.570 -2.197 11.533 1.00 56.50 102 HIS A CA 1
ATOM 778 C C . HIS A 1 102 ? 12.714 -2.876 10.151 1.00 56.50 102 HIS A C 1
ATOM 780 O O . HIS A 1 102 ? 13.115 -4.036 10.109 1.00 56.50 102 HIS A O 1
ATOM 786 N N . ASP A 1 103 ? 12.480 -2.162 9.044 1.00 61.00 103 ASP A N 1
ATOM 787 C CA . ASP A 1 103 ? 12.932 -2.556 7.708 1.00 61.00 103 ASP A CA 1
ATOM 788 C C . ASP A 1 103 ? 13.970 -1.551 7.205 1.00 61.00 103 ASP A C 1
ATOM 790 O O . ASP A 1 103 ? 13.697 -0.358 7.093 1.00 61.00 103 ASP A O 1
ATOM 794 N N . ALA A 1 104 ? 15.161 -2.032 6.852 1.00 76.06 104 ALA A N 1
ATOM 795 C CA . ALA A 1 104 ? 16.226 -1.161 6.358 1.00 76.06 104 ALA A CA 1
ATOM 796 C C . ALA A 1 104 ? 15.883 -0.500 5.006 1.00 76.06 104 ALA A C 1
ATOM 798 O O . ALA A 1 104 ? 16.483 0.510 4.643 1.00 76.06 104 ALA A O 1
ATOM 799 N N . SER A 1 105 ? 14.938 -1.068 4.249 1.00 86.94 105 SER A N 1
ATOM 800 C CA . SER A 1 105 ? 14.522 -0.573 2.936 1.00 86.94 105 SER A CA 1
ATOM 801 C C . SER A 1 105 ? 13.218 -1.215 2.465 1.00 86.94 105 SER A C 1
ATOM 803 O O . SER A 1 105 ? 12.870 -2.308 2.911 1.00 86.94 105 SER A O 1
ATOM 805 N N . VAL A 1 106 ? 12.555 -0.579 1.502 1.00 88.44 106 VAL A N 1
ATOM 806 C CA . VAL A 1 106 ? 11.453 -1.148 0.723 1.00 88.44 106 VAL A CA 1
ATOM 807 C C . VAL A 1 106 ? 11.925 -1.471 -0.691 1.00 88.44 106 VAL A C 1
ATOM 809 O O . VAL A 1 106 ? 12.561 -0.646 -1.343 1.00 88.44 106 VAL A O 1
ATOM 812 N N . ALA A 1 107 ? 11.622 -2.678 -1.166 1.00 90.00 107 ALA A N 1
ATOM 813 C CA . ALA A 1 107 ? 11.862 -3.053 -2.554 1.00 90.00 107 ALA A CA 1
ATOM 814 C C . ALA A 1 107 ? 10.712 -2.544 -3.430 1.00 90.00 107 ALA A C 1
ATOM 816 O O . ALA A 1 107 ? 9.554 -2.846 -3.148 1.00 90.00 107 ALA A O 1
ATOM 817 N N . VAL A 1 108 ? 11.045 -1.808 -4.486 1.00 90.00 108 VAL A N 1
ATOM 818 C CA . VAL A 1 108 ? 10.095 -1.206 -5.425 1.00 90.00 108 VAL A CA 1
ATOM 819 C C . VAL A 1 108 ? 10.383 -1.704 -6.834 1.00 90.00 108 VAL A C 1
ATOM 821 O O . VAL A 1 108 ? 11.538 -1.710 -7.272 1.00 90.00 108 VAL A O 1
ATOM 824 N N . ALA A 1 109 ? 9.329 -2.108 -7.540 1.00 90.88 109 ALA A N 1
ATOM 825 C CA . ALA A 1 109 ? 9.406 -2.458 -8.951 1.00 90.88 109 ALA A CA 1
ATOM 826 C C . ALA A 1 109 ? 9.237 -1.202 -9.822 1.00 90.88 109 ALA A C 1
ATOM 828 O O . ALA A 1 109 ? 8.295 -0.415 -9.650 1.00 90.88 109 ALA A O 1
ATOM 829 N N . ILE A 1 110 ? 10.152 -1.021 -10.774 1.00 91.88 110 ILE A N 1
ATOM 830 C CA . ILE A 1 110 ? 10.152 0.085 -11.735 1.00 91.88 110 ILE A CA 1
ATOM 831 C C . ILE A 1 110 ? 10.182 -0.501 -13.141 1.00 91.88 110 ILE A C 1
ATOM 833 O O . ILE A 1 110 ? 11.101 -1.228 -13.501 1.00 91.88 110 ILE A O 1
ATOM 837 N N . GLN A 1 111 ? 9.200 -0.146 -13.957 1.00 93.31 111 GLN A N 1
ATOM 838 C CA . GLN A 1 111 ? 9.201 -0.414 -15.385 1.00 9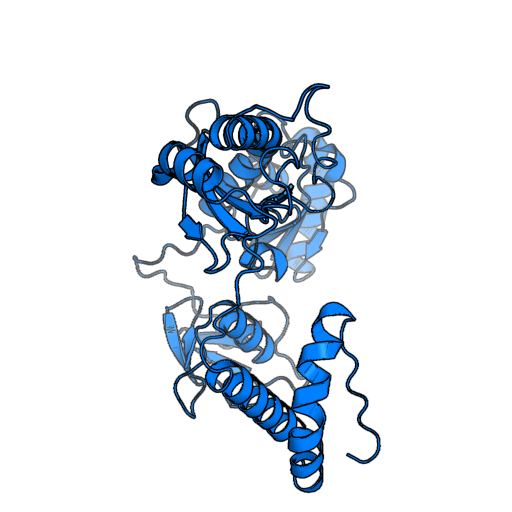3.31 111 GLN A CA 1
ATOM 839 C C . GLN A 1 111 ? 9.811 0.760 -16.140 1.00 93.31 111 GLN A C 1
ATOM 841 O O . GLN A 1 111 ? 9.450 1.915 -15.918 1.00 93.31 111 GLN A O 1
ATOM 846 N N . CYS A 1 112 ? 10.724 0.454 -17.049 1.00 94.00 112 CYS A N 1
ATOM 847 C CA . CYS A 1 112 ? 11.376 1.400 -17.935 1.00 94.00 112 CYS A CA 1
ATOM 848 C C . CYS A 1 112 ? 11.052 1.026 -19.380 1.00 94.00 112 CYS A C 1
ATOM 850 O O . CYS A 1 112 ? 11.469 -0.026 -19.865 1.00 94.00 112 CYS A O 1
ATOM 852 N N . VAL A 1 113 ? 10.296 1.885 -20.059 1.00 93.62 113 VAL A N 1
ATOM 853 C CA . VAL A 1 113 ? 9.947 1.721 -21.469 1.00 93.62 113 VAL A CA 1
ATOM 854 C C . VAL A 1 113 ? 10.954 2.491 -22.315 1.00 93.62 113 VAL A C 1
ATOM 856 O O . VAL A 1 113 ? 10.952 3.728 -22.328 1.00 93.62 113 VAL A O 1
ATOM 859 N N . ILE A 1 114 ? 11.800 1.758 -23.036 1.00 91.62 114 ILE A N 1
ATOM 860 C CA . ILE A 1 114 ? 12.775 2.323 -23.967 1.00 91.62 114 ILE A CA 1
ATOM 861 C C . ILE A 1 114 ? 12.045 2.795 -25.223 1.00 91.62 114 ILE A C 1
ATOM 863 O O . ILE A 1 114 ? 11.379 2.022 -25.911 1.00 91.62 114 ILE A O 1
ATOM 867 N N . GLN A 1 115 ? 12.166 4.089 -25.510 1.00 89.19 115 GLN A N 1
ATOM 868 C CA . GLN A 1 115 ? 11.538 4.711 -26.669 1.00 89.19 115 GLN A CA 1
ATOM 869 C C . GLN A 1 115 ? 12.410 4.560 -27.926 1.00 89.19 115 GLN A C 1
ATOM 871 O O . GLN A 1 115 ? 13.641 4.537 -27.825 1.00 89.19 115 GLN A O 1
ATOM 876 N N . PRO A 1 116 ? 11.803 4.527 -29.127 1.00 89.06 116 PRO A N 1
ATOM 877 C CA . PRO A 1 116 ? 12.545 4.664 -30.375 1.00 89.06 116 PRO A CA 1
ATOM 878 C C . PRO A 1 116 ? 13.389 5.949 -30.376 1.00 89.06 116 PRO A C 1
ATOM 880 O O . PRO A 1 116 ? 12.915 7.021 -29.989 1.00 89.06 116 PRO A O 1
ATOM 883 N N . GLY A 1 117 ? 14.642 5.843 -30.813 1.00 86.75 117 GLY A N 1
ATOM 884 C CA . GLY A 1 117 ? 15.616 6.936 -30.802 1.00 86.75 117 GLY A CA 1
ATOM 885 C C . GLY A 1 117 ? 16.388 7.094 -29.490 1.00 86.75 117 GLY A C 1
ATOM 886 O O . GLY A 1 117 ? 17.067 8.102 -29.314 1.00 86.75 117 GLY A O 1
ATOM 887 N N . TYR A 1 118 ? 16.312 6.129 -28.567 1.00 86.94 118 TYR A N 1
ATOM 888 C CA . TYR A 1 118 ? 17.226 6.069 -27.422 1.00 86.94 118 TYR A CA 1
ATOM 889 C C . TYR A 1 118 ? 18.696 6.090 -27.889 1.00 86.94 118 TYR A C 1
ATOM 891 O O . TYR A 1 118 ? 19.014 5.366 -28.844 1.00 86.94 118 TYR A O 1
ATOM 899 N N . PRO A 1 119 ? 19.582 6.870 -27.231 1.00 87.81 119 PRO A N 1
ATOM 900 C CA . PRO A 1 119 ? 19.393 7.645 -25.991 1.00 87.81 119 PRO A CA 1
ATOM 901 C C . PRO A 1 119 ? 18.897 9.081 -26.198 1.00 87.81 119 PRO A C 1
ATOM 903 O O . PRO A 1 119 ? 18.592 9.772 -25.224 1.00 87.81 119 PRO A O 1
ATOM 906 N N . SER A 1 120 ? 18.792 9.546 -27.447 1.00 84.62 120 SER A N 1
ATOM 907 C CA . SER A 1 120 ? 18.293 10.892 -27.759 1.00 84.62 120 SER A CA 1
ATOM 908 C C . SER A 1 120 ? 16.837 11.085 -27.319 1.00 84.62 120 SER A C 1
ATOM 910 O O . SER A 1 120 ? 16.449 12.183 -26.926 1.00 84.62 120 SER A O 1
ATOM 912 N N . THR A 1 121 ? 16.040 10.015 -27.335 1.00 85.25 121 THR A N 1
ATOM 913 C CA . THR A 1 121 ? 14.699 9.987 -26.743 1.00 85.25 121 THR A CA 1
ATOM 914 C C . THR A 1 121 ? 14.762 9.409 -25.331 1.00 85.25 121 THR A C 1
ATOM 916 O O . THR A 1 121 ? 15.200 8.275 -25.135 1.00 85.25 121 THR A O 1
ATOM 919 N N . ALA A 1 122 ? 14.294 10.171 -24.338 1.00 85.25 122 ALA A N 1
ATOM 920 C CA . ALA A 1 122 ? 14.296 9.731 -22.945 1.00 85.25 122 ALA A CA 1
ATOM 921 C C . ALA A 1 122 ? 13.386 8.501 -22.724 1.00 85.25 122 ALA A C 1
ATOM 923 O O . ALA A 1 122 ? 12.276 8.455 -23.264 1.00 85.25 122 ALA A O 1
ATOM 924 N N . PRO A 1 123 ? 13.811 7.526 -21.900 1.00 91.31 123 PRO A N 1
ATOM 925 C CA . PRO A 1 123 ? 12.960 6.409 -21.514 1.00 91.31 123 PRO A CA 1
ATOM 926 C C . PRO A 1 123 ? 11.833 6.863 -20.576 1.00 91.31 123 PRO A C 1
ATOM 928 O O . PRO A 1 123 ? 11.959 7.864 -19.864 1.00 91.31 123 PRO A O 1
ATOM 931 N N . ILE A 1 124 ? 10.734 6.107 -20.554 1.00 90.81 124 ILE A N 1
ATOM 932 C CA . ILE A 1 124 ? 9.580 6.371 -19.683 1.00 90.81 124 ILE A CA 1
ATOM 933 C C . ILE A 1 124 ? 9.644 5.439 -18.475 1.00 90.81 124 ILE A C 1
ATOM 935 O O . ILE A 1 124 ? 9.642 4.223 -18.639 1.00 90.81 124 ILE A O 1
ATOM 939 N N . PHE A 1 125 ? 9.644 6.005 -17.269 1.00 91.12 125 PHE A N 1
ATOM 940 C CA . PHE A 1 125 ? 9.627 5.242 -16.022 1.00 91.12 125 PHE A CA 1
ATOM 941 C C . PHE A 1 125 ? 8.225 5.190 -15.416 1.00 91.12 125 PHE A C 1
ATOM 943 O O . PHE A 1 125 ? 7.540 6.211 -15.314 1.00 91.12 125 PHE A O 1
ATOM 950 N N . GLN A 1 126 ? 7.818 4.007 -14.973 1.00 89.94 126 GLN A N 1
ATOM 951 C CA . GLN A 1 126 ? 6.565 3.751 -14.272 1.00 89.94 126 GLN A CA 1
ATOM 952 C C . GLN A 1 126 ? 6.836 2.864 -13.057 1.00 89.94 126 GLN A C 1
ATOM 954 O O . GLN A 1 126 ? 7.710 2.005 -13.093 1.00 89.94 126 GLN A O 1
ATOM 959 N N . SER A 1 127 ? 6.080 3.042 -11.978 1.00 87.75 127 SER A N 1
ATOM 960 C CA . SER A 1 127 ? 6.130 2.149 -10.821 1.00 87.75 127 SER A CA 1
ATOM 961 C C . SER A 1 127 ? 4.716 1.765 -10.420 1.00 87.75 127 SER A C 1
ATOM 963 O O . SER A 1 127 ? 3.838 2.622 -10.306 1.00 87.75 127 SER A O 1
ATOM 965 N N . PHE A 1 128 ? 4.495 0.469 -10.211 1.00 83.25 128 PHE A N 1
ATOM 966 C CA . PHE A 1 128 ? 3.202 -0.057 -9.773 1.00 83.25 128 PHE A CA 1
ATOM 967 C C . PHE A 1 128 ? 2.964 0.103 -8.273 1.00 83.25 128 PHE A C 1
ATOM 969 O O . PHE A 1 128 ? 1.826 -0.032 -7.829 1.00 83.25 128 PHE A O 1
ATOM 976 N N . ASP A 1 129 ? 4.018 0.396 -7.515 1.00 85.25 129 ASP A N 1
ATOM 977 C CA . ASP A 1 129 ? 3.998 0.551 -6.059 1.00 85.25 129 ASP A CA 1
ATOM 978 C C . ASP A 1 129 ? 3.642 1.982 -5.622 1.00 85.25 129 ASP A C 1
ATOM 980 O O . ASP A 1 129 ? 3.571 2.283 -4.429 1.00 85.25 129 ASP A O 1
ATOM 984 N N . VAL A 1 130 ? 3.397 2.869 -6.589 1.00 87.56 130 VAL A N 1
ATOM 985 C CA . VAL A 1 130 ? 3.015 4.264 -6.370 1.00 87.56 130 VAL A CA 1
ATOM 986 C C . VAL A 1 130 ? 1.490 4.415 -6.464 1.00 87.56 130 VAL A C 1
ATOM 988 O O . VAL A 1 130 ? 0.893 3.937 -7.432 1.00 87.56 130 VAL A O 1
ATOM 991 N N . PRO A 1 131 ? 0.838 5.100 -5.503 1.00 85.12 131 PRO A N 1
ATOM 992 C CA . PRO A 1 131 ? -0.586 5.417 -5.591 1.00 85.12 131 PRO A CA 1
ATOM 993 C C . PRO A 1 131 ? -0.919 6.171 -6.886 1.00 85.12 131 PRO A C 1
ATOM 995 O O . PRO A 1 131 ? -0.248 7.149 -7.218 1.00 85.12 131 PRO A O 1
ATOM 998 N N . SER A 1 132 ? -1.960 5.741 -7.605 1.00 77.38 132 SER A N 1
ATOM 999 C CA . SER A 1 132 ? -2.309 6.267 -8.936 1.00 77.38 132 SER A CA 1
ATOM 1000 C C . SER A 1 132 ? -2.554 7.779 -8.953 1.00 77.38 132 SER A C 1
ATOM 1002 O O . SER A 1 132 ? -2.108 8.458 -9.874 1.00 77.38 132 SER A O 1
ATOM 1004 N N . ASP A 1 133 ? -3.158 8.319 -7.894 1.00 71.88 133 ASP A N 1
ATOM 1005 C CA . ASP A 1 133 ? -3.448 9.756 -7.759 1.00 71.88 133 ASP A CA 1
ATOM 1006 C C . ASP A 1 133 ? -2.205 10.596 -7.432 1.00 71.88 133 ASP A C 1
ATOM 1008 O O . ASP A 1 133 ? -2.239 11.825 -7.441 1.00 71.88 133 ASP A O 1
ATOM 1012 N N . ALA A 1 134 ? -1.093 9.928 -7.126 1.00 70.88 134 ALA A N 1
ATOM 1013 C CA . ALA A 1 134 ? 0.163 10.544 -6.750 1.00 70.88 134 ALA A CA 1
ATOM 1014 C C . ALA A 1 134 ? 1.281 10.240 -7.749 1.00 70.88 134 ALA A C 1
ATOM 1016 O O . ALA A 1 134 ? 2.437 10.525 -7.443 1.00 70.88 134 ALA A O 1
ATOM 1017 N N . ILE A 1 135 ? 0.991 9.686 -8.931 1.00 66.31 135 ILE A N 1
ATOM 1018 C CA . ILE A 1 135 ? 2.013 9.516 -9.969 1.00 66.31 135 ILE A CA 1
ATOM 1019 C C . ILE A 1 135 ? 2.564 10.914 -10.289 1.00 66.31 135 ILE A C 1
ATOM 1021 O O . ILE A 1 135 ? 1.792 11.811 -10.638 1.00 66.31 135 ILE A O 1
ATOM 1025 N N . PRO A 1 136 ? 3.875 11.164 -10.098 1.00 58.34 136 PRO A N 1
ATOM 1026 C CA . PRO A 1 136 ? 4.435 12.444 -10.495 1.00 58.34 136 PRO A CA 1
ATOM 1027 C C . PRO A 1 136 ? 4.165 12.608 -11.993 1.00 58.34 136 PRO A C 1
ATOM 1029 O O . PRO A 1 136 ? 4.298 11.619 -12.721 1.00 58.34 136 PRO A O 1
ATOM 1032 N N . PRO A 1 137 ? 3.797 13.811 -12.474 1.00 58.75 137 PRO A N 1
ATOM 1033 C CA . PRO A 1 137 ? 3.793 14.041 -13.911 1.00 58.75 137 PRO A CA 1
ATOM 1034 C C . PRO A 1 137 ? 5.147 13.560 -14.447 1.00 58.75 137 PRO A C 1
ATOM 1036 O O . PRO A 1 137 ? 6.151 13.773 -13.751 1.00 58.75 137 PRO A O 1
ATOM 1039 N N . PRO A 1 138 ? 5.176 12.845 -15.590 1.00 58.41 138 PRO A N 1
ATOM 1040 C CA . PRO A 1 138 ? 6.401 12.271 -16.131 1.00 58.41 138 PRO A CA 1
ATOM 1041 C C . PRO A 1 138 ? 7.470 13.346 -16.058 1.00 58.41 138 PRO A C 1
ATOM 1043 O O . PRO A 1 138 ? 7.265 14.435 -16.593 1.00 58.41 138 PRO A O 1
ATOM 1046 N N . SER A 1 139 ? 8.506 13.074 -15.256 1.00 50.44 139 SER A N 1
ATOM 1047 C CA . SER A 1 139 ? 9.486 14.077 -14.858 1.00 50.44 139 SER A CA 1
ATOM 1048 C C . SER A 1 139 ? 9.923 14.817 -16.112 1.00 50.44 139 SER A C 1
ATOM 1050 O O . SER A 1 139 ? 10.536 14.222 -17.000 1.00 50.44 139 SER A O 1
ATOM 1052 N N . THR A 1 140 ? 9.571 16.100 -16.213 1.00 44.81 140 THR A N 1
ATOM 1053 C CA . THR A 1 140 ? 10.199 17.020 -17.156 1.00 44.81 140 THR A CA 1
ATOM 1054 C C . THR A 1 140 ? 11.615 17.216 -16.637 1.00 44.81 140 THR A C 1
ATOM 1056 O O . THR A 1 140 ? 11.921 18.191 -15.950 1.00 44.81 140 THR A O 1
ATOM 1059 N N . ALA A 1 141 ? 12.434 16.188 -16.848 1.00 46.44 141 ALA A N 1
ATOM 1060 C CA . ALA A 1 141 ? 13.839 16.142 -16.519 1.00 46.44 141 ALA A CA 1
ATOM 1061 C C . ALA A 1 141 ? 14.537 17.353 -17.172 1.00 46.44 141 ALA A C 1
ATOM 1063 O O . ALA A 1 141 ? 14.030 17.891 -18.162 1.00 46.44 141 ALA A O 1
ATOM 1064 N N . PRO A 1 142 ? 15.652 17.818 -16.584 1.00 45.03 142 PRO A N 1
ATOM 1065 C CA . PRO A 1 142 ? 16.251 19.115 -16.871 1.00 45.03 142 PRO A CA 1
ATOM 1066 C C . PRO A 1 142 ? 16.541 19.309 -18.357 1.00 45.03 142 PRO A C 1
ATOM 1068 O O . PRO A 1 142 ? 16.751 18.349 -19.089 1.00 45.03 142 PRO A O 1
ATOM 1071 N N . THR A 1 143 ? 16.581 20.581 -18.751 1.00 48.59 143 THR A N 1
ATOM 1072 C CA . THR A 1 143 ? 16.608 21.177 -20.097 1.00 48.59 143 THR A CA 1
ATOM 1073 C C . THR A 1 143 ? 17.713 20.697 -21.057 1.00 48.59 143 THR A C 1
ATOM 1075 O O . THR A 1 143 ? 17.840 21.261 -22.137 1.00 48.59 143 THR A O 1
ATOM 1078 N N . ASP A 1 144 ? 18.475 19.657 -20.711 1.00 56.41 144 ASP A N 1
ATOM 1079 C CA . ASP A 1 144 ? 19.325 18.916 -21.648 1.00 56.41 144 ASP A CA 1
ATOM 1080 C C . ASP A 1 144 ? 19.319 17.392 -21.345 1.00 56.41 144 ASP A C 1
ATOM 1082 O O . ASP A 1 144 ? 20.274 16.827 -20.804 1.00 56.41 144 ASP A O 1
ATOM 1086 N N . PRO A 1 145 ? 18.194 16.696 -21.602 1.00 52.06 145 PRO A N 1
ATOM 1087 C CA . PRO A 1 145 ? 17.984 15.300 -21.226 1.00 52.06 145 PRO A CA 1
ATOM 1088 C C . PRO A 1 145 ? 18.587 14.295 -22.219 1.00 52.06 145 PRO A C 1
ATOM 1090 O O . PRO A 1 145 ? 18.238 13.119 -22.144 1.00 52.06 145 PRO A O 1
ATOM 1093 N N . THR A 1 146 ? 19.453 14.697 -23.153 1.00 55.41 146 THR A N 1
ATOM 1094 C CA . THR A 1 146 ? 19.886 13.831 -24.269 1.00 55.41 146 THR A CA 1
ATOM 1095 C C . THR A 1 146 ? 21.148 13.000 -24.013 1.00 55.41 146 THR A C 1
ATOM 1097 O O . THR A 1 146 ? 21.493 12.195 -24.869 1.00 55.41 146 THR A O 1
ATOM 1100 N N . LEU A 1 147 ? 21.827 13.135 -22.860 1.00 61.53 147 LEU A N 1
ATOM 1101 C CA . LEU A 1 147 ? 23.125 12.461 -22.626 1.00 61.53 147 LEU A CA 1
ATOM 1102 C C . LEU A 1 147 ? 23.322 11.806 -21.246 1.00 61.53 147 LEU A C 1
ATOM 1104 O O . LEU A 1 147 ? 24.372 11.217 -21.006 1.00 61.53 147 LEU A O 1
ATOM 1108 N N . ALA A 1 148 ? 22.363 11.890 -20.319 1.00 78.81 148 ALA A N 1
ATOM 1109 C CA . ALA A 1 148 ? 22.522 11.217 -19.027 1.00 78.81 148 ALA A CA 1
ATOM 1110 C C . ALA A 1 148 ? 22.383 9.685 -19.191 1.00 78.81 148 ALA A C 1
ATOM 1112 O O . ALA A 1 148 ? 21.345 9.263 -19.727 1.00 78.81 148 ALA A O 1
ATOM 1113 N N . PRO A 1 149 ? 23.350 8.879 -18.694 1.00 87.06 149 PRO A N 1
ATOM 1114 C CA . PRO A 1 149 ? 23.274 7.416 -18.685 1.00 87.06 149 PRO A CA 1
ATOM 1115 C C . PRO A 1 149 ? 21.998 6.906 -18.017 1.00 87.06 149 PRO A C 1
ATOM 1117 O O . PRO A 1 149 ? 21.457 7.558 -17.109 1.00 87.06 149 PRO A O 1
ATOM 1120 N N . LEU A 1 150 ? 21.533 5.723 -18.420 1.00 89.50 150 LEU A N 1
ATOM 1121 C CA . LEU A 1 150 ? 20.302 5.115 -17.897 1.00 89.50 150 LEU A CA 1
ATOM 1122 C C . LEU A 1 150 ? 20.319 5.019 -16.366 1.00 89.50 150 LEU A C 1
ATOM 1124 O O . LEU A 1 150 ? 19.334 5.368 -15.710 1.00 89.50 150 LEU A O 1
ATOM 1128 N N . TYR A 1 151 ? 21.469 4.645 -15.800 1.00 89.38 151 TYR A N 1
ATOM 1129 C CA . TYR A 1 151 ? 21.686 4.556 -14.357 1.00 89.38 151 TYR A CA 1
ATOM 1130 C C . TYR A 1 151 ? 21.347 5.864 -13.633 1.00 89.38 151 TYR A C 1
ATOM 1132 O O . TYR A 1 151 ? 20.580 5.876 -12.669 1.00 89.38 151 TYR A O 1
ATOM 1140 N N . CYS A 1 152 ? 21.850 7.000 -14.126 1.00 89.06 152 CYS A N 1
ATOM 1141 C CA . CYS A 1 152 ? 21.593 8.307 -13.521 1.00 89.06 152 CYS A CA 1
ATOM 1142 C C . CYS A 1 152 ? 20.101 8.663 -13.540 1.00 89.06 152 CYS A C 1
ATOM 1144 O O . CYS A 1 152 ? 19.593 9.269 -12.593 1.00 89.06 152 CYS A O 1
ATOM 1146 N N . ARG A 1 153 ? 19.383 8.266 -14.598 1.00 88.88 153 ARG A N 1
ATOM 1147 C CA . ARG A 1 153 ? 17.935 8.488 -14.710 1.00 88.88 153 ARG A CA 1
ATOM 1148 C C . ARG A 1 153 ? 17.157 7.633 -13.721 1.00 88.88 153 ARG A C 1
ATOM 1150 O O . ARG A 1 153 ? 16.255 8.156 -13.073 1.00 88.88 153 ARG A O 1
ATOM 1157 N N . ILE A 1 154 ? 17.538 6.366 -13.556 1.00 90.44 154 ILE A N 1
ATOM 1158 C CA . ILE A 1 154 ? 16.945 5.472 -12.551 1.00 90.44 154 ILE A CA 1
ATOM 1159 C C . ILE A 1 154 ? 17.172 6.042 -11.154 1.00 90.44 154 ILE A C 1
ATOM 1161 O O . ILE A 1 154 ? 16.219 6.175 -10.394 1.00 90.44 154 ILE A O 1
ATOM 1165 N N . VAL A 1 155 ? 18.397 6.466 -10.829 1.00 89.38 155 VAL A N 1
ATOM 1166 C CA . VAL A 1 155 ? 18.707 7.086 -9.531 1.00 89.38 155 VAL A CA 1
ATOM 1167 C C . VAL A 1 155 ? 17.857 8.338 -9.296 1.00 89.38 155 VAL A C 1
ATOM 1169 O O . VAL A 1 155 ? 17.281 8.491 -8.220 1.00 89.38 155 VAL A O 1
ATOM 1172 N N . SER A 1 156 ? 17.720 9.211 -10.298 1.00 88.56 156 SER A N 1
ATOM 1173 C CA . SER A 1 156 ? 16.863 10.401 -10.206 1.00 88.56 156 SER A CA 1
ATOM 1174 C C . SER A 1 156 ? 15.385 10.039 -10.012 1.00 88.56 156 SER A C 1
ATOM 1176 O O . SER A 1 156 ? 14.699 10.642 -9.183 1.00 88.56 156 SER A O 1
ATOM 1178 N N . TYR A 1 157 ? 14.894 9.013 -10.711 1.00 90.12 157 TYR A N 1
ATOM 1179 C CA . TYR A 1 157 ? 13.538 8.510 -10.518 1.00 90.12 157 TYR A CA 1
ATOM 1180 C C . TYR A 1 157 ? 13.348 7.954 -9.101 1.00 90.12 157 TYR A C 1
ATOM 1182 O O . TYR A 1 157 ? 12.395 8.334 -8.423 1.00 90.12 157 TYR A O 1
ATOM 1190 N N . CYS A 1 158 ? 14.292 7.164 -8.588 1.00 90.50 158 CYS A N 1
ATOM 1191 C CA . CYS A 1 158 ? 14.279 6.658 -7.214 1.00 90.50 158 CYS A CA 1
ATOM 1192 C C . CYS A 1 158 ? 14.281 7.784 -6.171 1.00 90.50 158 CYS A C 1
ATOM 1194 O O . CYS A 1 158 ? 13.546 7.706 -5.191 1.00 90.50 158 CYS A O 1
ATOM 1196 N N . GLN A 1 159 ? 15.027 8.871 -6.397 1.00 89.25 159 GLN A N 1
ATOM 1197 C CA . GLN A 1 159 ? 14.968 10.057 -5.533 1.00 89.25 159 GLN A CA 1
ATOM 1198 C C . GLN A 1 159 ? 13.570 10.687 -5.516 1.00 89.25 159 GLN A C 1
ATOM 1200 O O . GLN A 1 159 ? 13.105 11.126 -4.465 1.00 89.25 159 GLN A O 1
ATOM 1205 N N . SER A 1 160 ? 12.870 10.702 -6.655 1.00 89.38 160 SER A N 1
ATOM 1206 C CA . SER A 1 160 ? 11.481 11.178 -6.710 1.00 89.38 160 SER A CA 1
ATOM 1207 C C . SER A 1 160 ? 10.518 10.267 -5.939 1.00 89.38 160 SER A C 1
ATOM 1209 O O . SER A 1 160 ? 9.538 10.749 -5.366 1.00 89.38 160 SER A O 1
ATOM 1211 N N . LEU A 1 161 ? 10.822 8.965 -5.865 1.00 91.12 161 LEU A N 1
ATOM 1212 C CA . LEU A 1 161 ? 10.055 7.990 -5.092 1.00 91.12 161 LEU A CA 1
ATOM 1213 C C . LEU A 1 161 ? 10.251 8.140 -3.576 1.00 91.12 161 LEU A C 1
ATOM 1215 O O . LEU A 1 161 ? 9.372 7.744 -2.813 1.00 91.12 161 LEU A O 1
ATOM 1219 N N . SER A 1 162 ? 11.332 8.779 -3.118 1.00 89.25 162 SER A N 1
ATOM 1220 C CA . SER A 1 162 ? 11.603 8.994 -1.688 1.00 89.25 162 SER A CA 1
ATOM 1221 C C . SER A 1 162 ? 10.473 9.714 -0.943 1.00 89.25 162 SER A C 1
ATOM 1223 O O . SER A 1 162 ? 10.324 9.546 0.263 1.00 89.25 162 SER A O 1
ATOM 1225 N N . ARG A 1 163 ? 9.621 10.477 -1.639 1.00 90.06 163 ARG A N 1
ATOM 1226 C CA . ARG A 1 163 ? 8.441 11.117 -1.030 1.00 90.06 163 ARG A CA 1
ATOM 1227 C C . ARG A 1 163 ? 7.374 10.131 -0.534 1.00 90.06 163 ARG A C 1
ATOM 1229 O O . ARG A 1 163 ? 6.561 10.511 0.297 1.00 90.06 163 ARG A O 1
ATOM 1236 N N . PHE A 1 164 ? 7.361 8.896 -1.041 1.00 92.69 164 PHE A N 1
ATOM 1237 C CA . PHE A 1 164 ? 6.423 7.841 -0.634 1.00 92.69 164 PHE A CA 1
ATOM 1238 C C . PHE A 1 164 ? 6.928 7.017 0.547 1.00 92.69 164 PHE A C 1
ATOM 1240 O O . PHE A 1 164 ? 6.167 6.257 1.141 1.00 92.69 164 PHE A O 1
ATOM 1247 N N . VAL A 1 165 ? 8.200 7.179 0.914 1.00 91.94 165 VAL A N 1
ATOM 1248 C CA . VAL A 1 165 ? 8.830 6.425 1.997 1.00 91.94 165 VAL A CA 1
ATOM 1249 C C . VAL A 1 165 ? 8.060 6.519 3.320 1.00 91.94 165 VAL A C 1
ATOM 1251 O O . VAL A 1 165 ? 7.840 5.467 3.919 1.00 91.94 165 VAL A O 1
ATOM 1254 N N . PRO A 1 166 ? 7.567 7.693 3.769 1.00 91.75 166 PRO A N 1
ATOM 1255 C CA . PRO A 1 166 ? 6.755 7.760 4.982 1.00 91.75 166 PRO A CA 1
ATOM 1256 C C . PRO A 1 166 ? 5.499 6.881 4.915 1.00 91.75 166 PRO A C 1
ATOM 1258 O O . PRO A 1 166 ? 5.168 6.209 5.890 1.00 91.75 166 PRO A O 1
ATOM 1261 N N . LEU A 1 167 ? 4.809 6.855 3.766 1.00 93.12 167 LEU A N 1
ATOM 1262 C CA . LEU A 1 167 ? 3.624 6.018 3.569 1.00 93.12 167 LEU A CA 1
ATOM 1263 C C . LEU A 1 167 ? 4.005 4.540 3.636 1.00 93.12 167 LEU A C 1
ATOM 1265 O O . LEU A 1 167 ? 3.415 3.789 4.408 1.00 93.12 167 LEU A O 1
ATOM 1269 N N . TRP A 1 168 ? 5.000 4.118 2.856 1.00 93.00 168 TRP A N 1
ATOM 1270 C CA . TRP A 1 168 ? 5.435 2.722 2.814 1.00 93.00 168 TRP A CA 1
ATOM 1271 C C . TRP A 1 168 ? 5.915 2.214 4.176 1.00 93.00 168 TRP A C 1
ATOM 1273 O O . TRP A 1 168 ? 5.613 1.078 4.540 1.00 93.00 168 TRP A O 1
ATOM 1283 N N . ALA A 1 169 ? 6.580 3.065 4.959 1.00 91.19 169 ALA A N 1
ATOM 1284 C CA . ALA A 1 169 ? 6.975 2.758 6.327 1.00 91.19 169 ALA A CA 1
ATOM 1285 C C . ALA A 1 169 ? 5.759 2.492 7.235 1.00 91.19 169 ALA A C 1
ATOM 1287 O O . ALA A 1 169 ? 5.744 1.499 7.964 1.00 91.19 169 ALA A O 1
ATOM 1288 N N . GLU A 1 170 ? 4.708 3.317 7.156 1.00 92.62 170 GLU A N 1
ATOM 1289 C CA . GLU A 1 170 ? 3.469 3.085 7.914 1.00 92.62 170 GLU A CA 1
ATOM 1290 C C . GLU A 1 170 ? 2.716 1.839 7.450 1.00 92.62 170 GLU A C 1
ATOM 1292 O O . GLU A 1 170 ? 2.189 1.092 8.274 1.00 92.62 170 GLU A O 1
ATOM 1297 N N . LEU A 1 171 ? 2.701 1.565 6.146 1.00 91.44 171 LEU A N 1
ATOM 1298 C CA . LEU A 1 171 ? 2.090 0.355 5.598 1.00 91.44 171 LEU A CA 1
ATOM 1299 C C . LEU A 1 171 ? 2.796 -0.912 6.086 1.00 91.44 171 LEU A C 1
ATOM 1301 O O . LEU A 1 171 ? 2.130 -1.862 6.502 1.00 91.44 171 LEU A O 1
ATOM 1305 N N . ALA A 1 172 ? 4.130 -0.914 6.094 1.00 88.81 172 ALA A N 1
ATOM 1306 C CA . ALA A 1 172 ? 4.924 -2.012 6.636 1.00 88.81 172 ALA A CA 1
ATOM 1307 C C . ALA A 1 172 ? 4.712 -2.167 8.151 1.00 88.81 172 ALA A C 1
ATOM 1309 O O . ALA A 1 172 ? 4.546 -3.280 8.656 1.00 88.81 172 ALA A O 1
ATOM 1310 N N . HIS A 1 173 ? 4.648 -1.050 8.883 1.00 90.00 173 HIS A N 1
ATOM 1311 C CA . HIS A 1 173 ? 4.369 -1.061 10.315 1.00 90.00 173 HIS A CA 1
ATOM 1312 C C . HIS A 1 173 ? 2.978 -1.629 10.630 1.00 90.00 173 HIS A C 1
ATOM 1314 O O . HIS A 1 173 ? 2.845 -2.466 11.525 1.00 90.00 173 HIS A O 1
ATOM 1320 N N . LEU A 1 174 ? 1.952 -1.228 9.876 1.00 91.62 174 LEU A N 1
ATOM 1321 C CA . LEU A 1 174 ? 0.597 -1.772 9.976 1.00 91.62 174 LEU A CA 1
ATOM 1322 C C . LEU A 1 174 ? 0.565 -3.272 9.687 1.00 91.62 174 LEU A C 1
ATOM 1324 O O . LEU A 1 174 ? 0.000 -4.019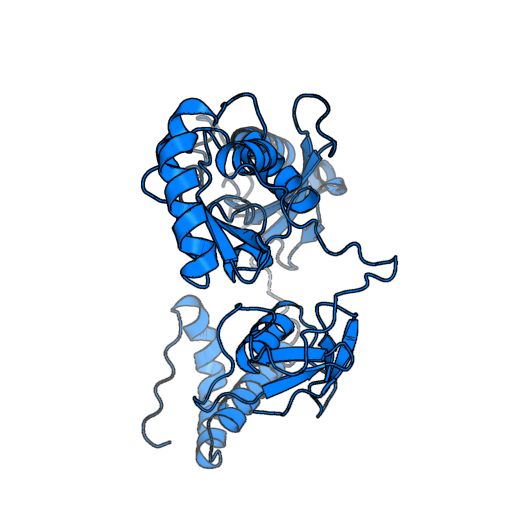 10.477 1.00 91.62 174 LEU A O 1
ATOM 1328 N N . ALA A 1 175 ? 1.213 -3.719 8.610 1.00 87.31 175 ALA A N 1
ATOM 1329 C CA . ALA A 1 175 ? 1.247 -5.131 8.231 1.00 87.31 175 ALA A CA 1
ATOM 1330 C C . ALA A 1 175 ? 1.876 -6.037 9.305 1.00 87.31 175 ALA A C 1
ATOM 1332 O O . ALA A 1 175 ? 1.537 -7.215 9.381 1.00 87.31 175 ALA A O 1
ATOM 1333 N N . ARG A 1 176 ? 2.770 -5.499 10.148 1.00 86.69 176 ARG A N 1
ATOM 1334 C CA . ARG A 1 176 ? 3.352 -6.216 11.297 1.00 86.69 176 ARG A CA 1
ATOM 1335 C C . ARG A 1 176 ? 2.493 -6.175 12.555 1.00 86.69 176 ARG A C 1
ATOM 1337 O O . ARG A 1 176 ? 2.476 -7.142 13.309 1.00 86.69 176 ARG A O 1
ATOM 1344 N N . ASN A 1 177 ? 1.839 -5.046 12.812 1.00 91.62 177 ASN A N 1
ATOM 1345 C CA . ASN A 1 177 ? 1.223 -4.753 14.111 1.00 91.62 177 ASN A CA 1
ATOM 1346 C C . ASN A 1 177 ? -0.304 -4.842 14.113 1.00 91.62 177 ASN A C 1
ATOM 1348 O O . ASN A 1 177 ? -0.928 -4.629 15.155 1.00 91.62 177 ASN A O 1
ATOM 1352 N N . ALA A 1 178 ? -0.907 -5.127 12.964 1.00 92.19 178 ALA A N 1
ATOM 1353 C CA . ALA A 1 178 ? -2.340 -5.269 12.813 1.00 92.19 178 ALA A CA 1
ATOM 1354 C C . ALA A 1 178 ? -2.661 -6.310 11.742 1.00 92.19 178 ALA A C 1
ATOM 1356 O O . ALA A 1 178 ? -1.973 -6.435 10.727 1.00 92.19 178 ALA A O 1
ATOM 1357 N N . ARG A 1 179 ? -3.744 -7.052 11.945 1.00 89.75 179 ARG A N 1
ATOM 1358 C CA . ARG A 1 179 ? -4.269 -7.958 10.935 1.00 89.75 179 ARG A CA 1
ATOM 1359 C C . ARG A 1 179 ? -5.007 -7.155 9.870 1.00 89.75 179 ARG A C 1
ATOM 1361 O O . ARG A 1 179 ? -6.102 -6.646 10.095 1.00 89.75 179 ARG A O 1
ATOM 1368 N N . LEU A 1 180 ? -4.387 -7.054 8.702 1.00 88.06 180 LEU A N 1
ATOM 1369 C CA . LEU A 1 180 ? -4.973 -6.396 7.543 1.00 88.06 180 LEU A CA 1
ATOM 1370 C C . LEU A 1 180 ? -5.963 -7.329 6.847 1.00 88.06 180 LEU A C 1
ATOM 1372 O O . LEU A 1 180 ? -5.640 -8.480 6.547 1.00 88.06 180 LEU A O 1
ATOM 1376 N N . LEU A 1 181 ? -7.150 -6.812 6.557 1.00 82.62 181 LEU A N 1
ATOM 1377 C CA . LEU A 1 181 ? -8.116 -7.473 5.696 1.00 82.62 181 LEU A CA 1
ATOM 1378 C C . LEU A 1 181 ? -7.774 -7.146 4.244 1.00 82.62 181 LEU A C 1
ATOM 1380 O O . LEU A 1 181 ? -7.524 -5.998 3.871 1.00 82.62 181 LEU A O 1
ATOM 1384 N N . SER A 1 182 ? -7.703 -8.187 3.421 1.00 68.19 182 SER A N 1
ATOM 1385 C CA . SER A 1 182 ? -7.304 -8.064 2.024 1.00 68.19 182 SER A CA 1
ATOM 1386 C C . SER A 1 182 ? -8.410 -7.428 1.186 1.00 68.19 182 SER A C 1
ATOM 1388 O O . SER A 1 182 ? -9.393 -8.087 0.857 1.00 68.19 182 SER A O 1
ATOM 1390 N N . THR A 1 183 ? -8.217 -6.179 0.767 1.00 62.56 183 THR A N 1
ATOM 1391 C CA . THR A 1 183 ? -8.961 -5.613 -0.366 1.00 62.56 183 THR A CA 1
ATOM 1392 C C . THR A 1 183 ? -8.314 -6.055 -1.685 1.00 62.56 183 THR A C 1
ATOM 1394 O O . THR A 1 183 ? -7.124 -6.384 -1.729 1.00 62.56 183 THR A O 1
ATOM 1397 N N . GLU A 1 184 ? -9.088 -6.074 -2.776 1.00 55.16 184 GLU A N 1
ATOM 1398 C CA . GLU A 1 184 ? -8.599 -6.387 -4.134 1.00 55.16 184 GLU A CA 1
ATOM 1399 C C . GLU A 1 184 ? -7.294 -5.669 -4.463 1.00 55.16 184 GLU A C 1
ATOM 1401 O O . GLU A 1 184 ? -6.317 -6.294 -4.867 1.00 55.16 184 GLU A O 1
ATOM 1406 N N . PHE A 1 185 ? -7.253 -4.371 -4.176 1.00 53.25 185 PHE A N 1
ATOM 1407 C CA . PHE A 1 185 ? -6.136 -3.512 -4.528 1.00 53.25 185 PHE A CA 1
ATOM 1408 C C . PHE A 1 185 ? -4.923 -3.672 -3.593 1.00 53.25 185 PHE A C 1
ATOM 1410 O O . PHE A 1 185 ? -3.782 -3.683 -4.056 1.00 53.25 185 PHE A O 1
ATOM 1417 N N . ALA A 1 186 ? -5.142 -3.859 -2.283 1.00 56.75 186 ALA A N 1
ATOM 1418 C CA . ALA A 1 186 ? -4.058 -3.984 -1.303 1.00 56.75 186 ALA A CA 1
ATOM 1419 C C . ALA A 1 186 ? -3.285 -5.310 -1.409 1.00 56.75 186 ALA A C 1
ATOM 1421 O O . ALA A 1 186 ? -2.152 -5.387 -0.946 1.00 56.75 186 ALA A O 1
ATOM 1422 N N . THR A 1 187 ? -3.866 -6.341 -2.030 1.00 58.44 187 THR A N 1
ATOM 1423 C CA . THR A 1 187 ? -3.176 -7.627 -2.243 1.00 58.44 187 THR A CA 1
ATOM 1424 C C . THR A 1 187 ? -2.267 -7.622 -3.460 1.00 58.44 187 THR A C 1
ATOM 1426 O O . THR A 1 187 ? -1.156 -8.139 -3.394 1.00 58.44 187 THR A O 1
ATOM 1429 N N . THR A 1 188 ? -2.707 -7.013 -4.561 1.00 60.81 188 THR A N 1
ATOM 1430 C CA . THR A 1 188 ? -1.922 -6.953 -5.800 1.00 60.81 188 THR A CA 1
ATOM 1431 C C . THR A 1 188 ? -0.879 -5.844 -5.781 1.00 60.81 188 THR A C 1
ATOM 1433 O O . THR A 1 188 ? 0.144 -5.957 -6.448 1.00 60.81 188 THR A O 1
ATOM 1436 N N . ARG A 1 189 ? -1.151 -4.748 -5.056 1.00 73.06 189 ARG A N 1
ATOM 1437 C CA . ARG A 1 189 ? -0.280 -3.566 -4.971 1.00 73.06 189 ARG A CA 1
ATOM 1438 C C . ARG A 1 189 ? -0.253 -3.024 -3.536 1.00 73.06 189 ARG A C 1
ATOM 1440 O O . ARG A 1 189 ? -0.792 -1.946 -3.263 1.00 73.06 189 ARG A O 1
ATOM 1447 N N . PRO A 1 190 ? 0.366 -3.761 -2.597 1.00 76.50 190 PRO A N 1
ATOM 1448 C CA . PRO A 1 190 ? 0.334 -3.430 -1.173 1.00 76.50 190 PRO A CA 1
ATOM 1449 C C . PRO A 1 190 ? 0.988 -2.091 -0.841 1.00 76.50 190 PRO A C 1
ATOM 1451 O O . PRO A 1 190 ? 0.672 -1.520 0.195 1.00 76.50 190 PRO A O 1
ATOM 1454 N N . LEU A 1 191 ? 1.873 -1.576 -1.695 1.00 83.88 191 LEU A N 1
ATOM 1455 C CA . LEU A 1 191 ? 2.545 -0.291 -1.501 1.00 83.88 191 LEU A CA 1
ATOM 1456 C C . LEU A 1 191 ? 1.785 0.892 -2.126 1.00 83.88 191 LEU A C 1
ATOM 1458 O O . LEU A 1 191 ? 1.891 2.010 -1.626 1.00 83.88 191 LEU A O 1
ATOM 1462 N N . ALA A 1 192 ? 0.972 0.646 -3.160 1.00 85.38 192 ALA A N 1
ATOM 1463 C CA . ALA A 1 192 ? 0.202 1.683 -3.854 1.00 85.38 192 ALA A CA 1
ATOM 1464 C C . ALA A 1 192 ? -1.176 1.934 -3.234 1.00 85.38 192 ALA A C 1
ATOM 1466 O O . ALA A 1 192 ? -1.766 2.998 -3.419 1.00 85.38 192 ALA A O 1
ATOM 1467 N N . ALA A 1 193 ? -1.727 0.950 -2.523 1.00 85.50 193 ALA A N 1
ATOM 1468 C CA . ALA A 1 193 ? -3.016 1.102 -1.875 1.00 85.50 193 ALA A CA 1
ATOM 1469 C C . ALA A 1 193 ? -2.907 2.137 -0.742 1.00 85.50 193 ALA A C 1
ATOM 1471 O O . ALA A 1 193 ? -2.123 1.950 0.185 1.00 85.50 193 ALA A O 1
ATOM 1472 N N . THR A 1 194 ? -3.722 3.188 -0.752 1.00 89.19 194 THR A N 1
ATOM 1473 C CA . THR A 1 194 ? -3.816 4.164 0.355 1.00 89.19 194 THR A CA 1
ATOM 1474 C C . THR A 1 194 ? -4.933 3.830 1.339 1.00 89.19 194 THR A C 1
ATOM 1476 O O . THR A 1 194 ? -4.915 4.296 2.470 1.00 89.19 194 THR A O 1
ATOM 1479 N N . TRP A 1 195 ? -5.871 2.969 0.948 1.00 89.62 195 TRP A N 1
ATOM 1480 C CA . TRP A 1 195 ? -6.948 2.475 1.803 1.00 89.62 195 TRP A CA 1
ATOM 1481 C C . TRP A 1 195 ? -6.578 1.142 2.451 1.00 89.62 195 TRP A C 1
ATOM 1483 O O . TRP A 1 195 ? -6.147 0.209 1.765 1.00 89.62 195 TRP A O 1
ATOM 1493 N N . ARG A 1 196 ? -6.733 1.029 3.771 1.00 90.25 196 ARG A N 1
ATOM 1494 C CA . ARG A 1 196 ? -6.523 -0.217 4.521 1.00 90.25 196 ARG A CA 1
ATOM 1495 C C . ARG A 1 196 ? -7.782 -0.614 5.261 1.00 90.25 196 ARG A C 1
ATOM 1497 O O . ARG A 1 196 ? -8.365 0.206 5.953 1.00 90.25 196 ARG A O 1
ATOM 1504 N N . SER A 1 197 ? -8.138 -1.888 5.148 1.00 91.12 197 SER A N 1
ATOM 1505 C CA . SER A 1 197 ? -9.118 -2.510 6.025 1.00 91.12 197 SER A CA 1
ATOM 1506 C C . SER A 1 197 ? -8.368 -3.273 7.119 1.00 91.12 197 SER A C 1
ATOM 1508 O O . SER A 1 197 ? -7.432 -4.022 6.827 1.00 91.12 197 SER A O 1
ATOM 1510 N N . ILE A 1 198 ? -8.696 -3.013 8.380 1.00 94.00 198 ILE A N 1
ATOM 1511 C CA . ILE A 1 198 ? -7.969 -3.504 9.556 1.00 94.00 198 ILE A CA 1
ATOM 1512 C C . ILE A 1 198 ? -8.959 -4.242 10.456 1.00 94.00 198 ILE A C 1
ATOM 1514 O O . ILE A 1 198 ? -9.952 -3.655 10.879 1.00 94.00 198 ILE A O 1
ATOM 1518 N N . ASP A 1 199 ? -8.682 -5.509 10.765 1.00 92.25 199 ASP A N 1
ATOM 1519 C CA . ASP A 1 199 ? -9.469 -6.301 11.717 1.00 92.25 199 ASP A CA 1
ATOM 1520 C C . ASP A 1 199 ? -9.391 -5.648 13.106 1.00 92.25 199 ASP A C 1
ATOM 1522 O O . ASP A 1 199 ? -8.301 -5.340 13.595 1.00 92.25 199 ASP A O 1
ATOM 1526 N N . LEU A 1 200 ? -10.539 -5.433 13.748 1.00 94.50 200 LEU A N 1
ATOM 1527 C CA . LEU A 1 200 ? -10.640 -4.942 15.127 1.00 94.50 200 LEU A CA 1
ATOM 1528 C C . LEU A 1 200 ? -10.961 -6.075 16.120 1.00 94.50 200 LEU A C 1
ATOM 1530 O O . LEU A 1 200 ? -11.000 -5.849 17.333 1.00 94.50 200 LEU A O 1
ATOM 1534 N N . GLY A 1 201 ? -11.146 -7.301 15.621 1.00 87.62 201 GLY A N 1
ATOM 1535 C CA . GLY A 1 201 ? -11.655 -8.449 16.358 1.00 87.62 201 GLY A CA 1
ATOM 1536 C C . GLY A 1 201 ? -13.182 -8.445 16.440 1.00 87.62 201 GLY A C 1
ATOM 1537 O O . GLY A 1 201 ? -13.838 -7.482 16.055 1.00 87.62 201 GLY A O 1
ATOM 1538 N N . GLU A 1 202 ? -13.754 -9.540 16.954 1.00 84.94 202 GLU A N 1
ATOM 1539 C CA . GLU A 1 202 ? -15.201 -9.648 17.236 1.00 84.94 202 GLU A CA 1
ATOM 1540 C C . GLU A 1 202 ? -16.096 -9.281 16.037 1.00 84.94 202 GLU A C 1
ATOM 1542 O O . GLU A 1 202 ? -17.144 -8.659 16.195 1.00 84.94 202 GLU A O 1
ATOM 1547 N N . TYR A 1 203 ? -15.681 -9.684 14.831 1.00 80.12 203 TYR A N 1
ATOM 1548 C CA . TYR A 1 203 ? -16.418 -9.438 13.586 1.00 80.12 203 TYR A CA 1
ATOM 1549 C C . TYR A 1 203 ? -16.603 -7.941 13.263 1.00 80.12 203 TYR A C 1
ATOM 1551 O O . TYR A 1 203 ? -17.594 -7.551 12.645 1.00 80.12 203 TYR A O 1
ATOM 1559 N N . ALA A 1 204 ? -15.653 -7.098 13.678 1.00 88.31 204 ALA A N 1
ATOM 1560 C CA . ALA A 1 204 ? -15.597 -5.687 13.323 1.00 88.31 204 ALA A CA 1
ATOM 1561 C C . ALA A 1 204 ? -14.290 -5.343 12.601 1.00 88.31 204 ALA A C 1
ATOM 1563 O O . ALA A 1 204 ? -13.236 -5.913 12.883 1.00 88.31 204 ALA A O 1
ATOM 1564 N N . HIS A 1 205 ? -14.349 -4.376 11.689 1.00 92.75 205 HIS A N 1
ATOM 1565 C CA . HIS A 1 205 ? -13.170 -3.878 10.989 1.00 92.75 205 HIS A CA 1
ATOM 1566 C C . HIS A 1 205 ? -13.234 -2.369 10.746 1.00 92.75 205 HIS A C 1
ATOM 1568 O O . HIS A 1 205 ? -14.302 -1.756 10.761 1.00 92.75 205 HIS A O 1
ATOM 1574 N N . LEU A 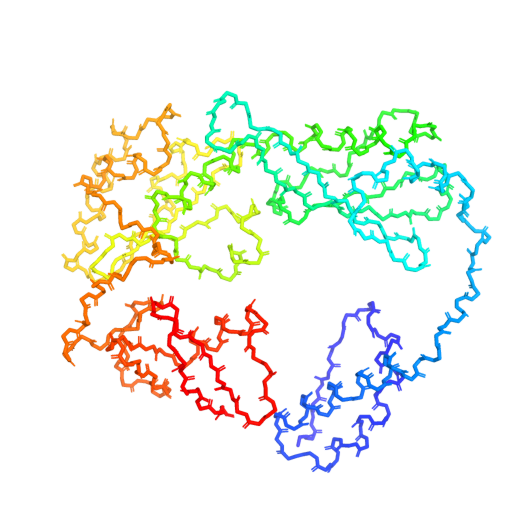1 206 ? -12.061 -1.780 10.544 1.00 94.81 206 LEU A N 1
ATOM 1575 C CA . LEU A 1 206 ? -11.842 -0.363 10.284 1.00 94.81 206 LEU A CA 1
ATOM 1576 C C . LEU A 1 206 ? -11.378 -0.179 8.844 1.00 94.81 206 LEU A C 1
ATOM 1578 O O . LEU A 1 206 ? -10.342 -0.727 8.478 1.00 94.81 206 LEU A O 1
ATOM 1582 N N . GLU A 1 207 ? -12.070 0.641 8.066 1.00 93.38 207 GLU A N 1
ATOM 1583 C CA . GLU A 1 207 ? -11.541 1.169 6.812 1.00 93.38 207 GLU A CA 1
ATOM 1584 C C . GLU A 1 207 ? -10.876 2.524 7.049 1.00 93.38 207 GLU A C 1
ATOM 1586 O O . GLU A 1 207 ? -11.476 3.461 7.583 1.00 93.38 207 GLU A O 1
ATOM 1591 N N . LEU A 1 208 ? -9.603 2.603 6.671 1.00 93.06 208 LEU A N 1
ATOM 1592 C CA . LEU A 1 208 ? -8.704 3.703 6.973 1.00 93.06 208 LEU A CA 1
ATOM 1593 C C . LEU A 1 208 ? -8.031 4.220 5.695 1.00 93.06 208 LEU A C 1
ATOM 1595 O O . LEU A 1 208 ? -7.212 3.501 5.110 1.00 93.06 208 LEU A O 1
ATOM 1599 N N . PRO A 1 209 ? -8.296 5.469 5.284 1.00 92.31 209 PRO A N 1
ATOM 1600 C CA . PRO A 1 209 ? -7.503 6.140 4.267 1.00 92.31 209 PRO A CA 1
ATOM 1601 C C . PRO A 1 209 ? -6.216 6.714 4.868 1.00 92.31 209 PRO A C 1
ATOM 1603 O O . PRO A 1 209 ? -6.231 7.381 5.903 1.00 92.31 209 PRO A O 1
ATOM 1606 N N . LEU A 1 210 ? -5.101 6.502 4.176 1.00 91.94 210 LEU A N 1
ATOM 1607 C CA . LEU A 1 210 ? -3.797 7.069 4.501 1.00 91.94 210 LEU A CA 1
ATOM 1608 C C . LEU A 1 210 ? -3.406 8.112 3.460 1.00 91.94 210 LEU A C 1
ATOM 1610 O O . LEU A 1 210 ? -3.459 7.865 2.255 1.00 91.94 210 LEU A O 1
ATOM 1614 N N . SER A 1 211 ? -2.979 9.281 3.933 1.00 91.19 211 SER A N 1
ATOM 1615 C CA . SER A 1 211 ? -2.423 10.304 3.055 1.00 91.19 211 SER A CA 1
ATOM 1616 C C . SER A 1 211 ? -1.041 9.884 2.563 1.00 91.19 211 SER A C 1
ATOM 1618 O O . SER A 1 211 ? -0.213 9.383 3.320 1.00 91.19 211 SER A O 1
ATOM 1620 N N . VAL A 1 212 ? -0.778 10.147 1.287 1.00 90.31 212 VAL A N 1
ATOM 1621 C CA . VAL A 1 212 ? 0.534 9.936 0.672 1.00 90.31 212 VAL A CA 1
ATOM 1622 C C . VAL A 1 212 ? 1.592 10.861 1.274 1.00 90.31 212 VAL A C 1
ATOM 1624 O O . VAL A 1 212 ? 2.731 10.453 1.473 1.00 90.31 212 VAL A O 1
ATOM 1627 N N . THR A 1 213 ? 1.218 12.110 1.550 1.00 89.50 213 THR A N 1
ATOM 1628 C CA . THR A 1 213 ? 2.139 13.159 2.008 1.00 89.50 213 THR A CA 1
ATOM 1629 C C . THR A 1 213 ? 2.270 13.216 3.524 1.00 89.50 213 THR A C 1
ATOM 1631 O O . THR A 1 213 ? 3.296 13.666 4.024 1.00 89.50 213 THR A O 1
ATOM 1634 N N . ASP A 1 214 ? 1.245 12.769 4.250 1.00 92.44 214 ASP A N 1
ATOM 1635 C CA . ASP A 1 214 ? 1.202 12.783 5.714 1.00 92.44 214 ASP A CA 1
ATOM 1636 C C . ASP A 1 214 ? 0.423 11.567 6.252 1.00 92.44 214 ASP A C 1
ATOM 1638 O O . ASP A 1 214 ? -0.712 11.699 6.718 1.00 92.44 214 ASP A O 1
ATOM 1642 N N . PRO A 1 215 ? 0.988 10.350 6.165 1.00 92.56 215 PRO A N 1
ATOM 1643 C CA . PRO A 1 215 ? 0.282 9.113 6.513 1.00 92.56 215 PRO A CA 1
ATOM 1644 C C . PRO A 1 215 ? -0.101 9.020 7.998 1.00 92.56 215 PRO A C 1
ATOM 1646 O O . PRO A 1 215 ? -1.012 8.275 8.343 1.00 92.56 215 PRO A O 1
ATOM 1649 N N . ARG A 1 216 ? 0.564 9.785 8.877 1.00 93.50 216 ARG A N 1
ATOM 1650 C CA . ARG A 1 216 ? 0.245 9.884 10.314 1.00 93.50 216 ARG A CA 1
ATOM 1651 C C . ARG A 1 216 ? -0.670 11.069 10.636 1.00 93.50 216 ARG A C 1
ATOM 1653 O O . A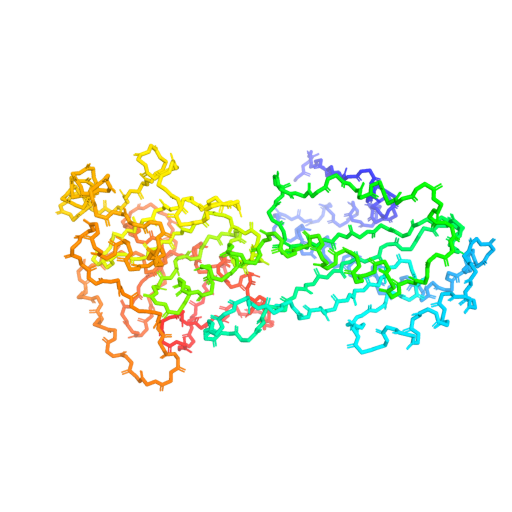RG A 1 216 ? -1.007 11.277 11.802 1.00 93.50 216 ARG A O 1
ATOM 1660 N N . GLY A 1 217 ? -1.058 11.860 9.641 1.00 89.62 217 GLY A N 1
ATOM 1661 C CA . GLY A 1 217 ? -1.922 13.020 9.801 1.00 89.62 217 GLY A CA 1
ATOM 1662 C C . GLY A 1 217 ? -3.357 12.648 10.159 1.00 89.62 217 GLY A C 1
ATOM 1663 O O . GLY A 1 217 ? -3.865 11.598 9.776 1.00 89.62 217 GLY A O 1
ATOM 1664 N N . SER A 1 218 ? -4.047 13.541 10.871 1.00 83.75 218 SER A N 1
ATOM 1665 C CA . SER A 1 218 ? -5.445 13.340 11.273 1.00 83.75 218 SER A CA 1
ATOM 1666 C C . SER A 1 218 ? -6.478 13.929 10.307 1.00 83.75 218 SER A C 1
ATOM 1668 O O . SER A 1 218 ? -7.673 13.695 10.482 1.00 83.75 218 SER A O 1
ATOM 1670 N N . ALA A 1 219 ? -6.046 14.672 9.281 1.00 77.56 219 ALA A N 1
ATOM 1671 C CA . ALA A 1 219 ? -6.927 15.460 8.414 1.00 77.56 219 ALA A CA 1
ATOM 1672 C C . ALA A 1 219 ? -7.991 14.623 7.680 1.00 77.56 219 ALA A C 1
ATOM 1674 O O . ALA A 1 219 ? -9.109 15.088 7.490 1.00 77.56 219 ALA A O 1
ATOM 1675 N N . LEU A 1 220 ? -7.666 13.381 7.309 1.00 77.56 220 LEU A N 1
ATOM 1676 C CA . LEU A 1 220 ? -8.590 12.474 6.618 1.00 77.56 220 LEU A CA 1
ATOM 1677 C C . LEU A 1 220 ? -9.406 11.596 7.584 1.00 77.56 220 LEU A C 1
ATOM 1679 O O . LEU A 1 220 ? -10.324 10.899 7.170 1.00 77.56 220 LEU A O 1
ATOM 1683 N N . LEU A 1 221 ? -9.093 11.600 8.879 1.00 80.56 221 LEU A N 1
ATOM 1684 C CA . LEU A 1 221 ? -9.531 10.531 9.780 1.00 80.56 221 LEU A CA 1
ATOM 1685 C C . LEU A 1 221 ? -10.915 10.727 10.384 1.00 80.56 221 LEU A C 1
ATOM 1687 O O . LEU A 1 221 ? -11.556 9.755 10.779 1.00 80.56 221 LEU A O 1
ATOM 1691 N N . ARG A 1 222 ? -11.374 11.973 10.513 1.00 74.31 222 ARG A N 1
ATOM 1692 C CA . ARG A 1 222 ? -12.680 12.245 11.124 1.00 74.31 222 ARG A CA 1
ATOM 1693 C C . ARG A 1 222 ? -13.830 11.887 10.187 1.00 74.31 222 ARG A C 1
ATOM 1695 O O . ARG A 1 222 ? -14.818 11.328 10.652 1.00 74.31 222 ARG A O 1
ATOM 1702 N N . ASP A 1 223 ? -13.676 12.194 8.903 1.00 78.62 223 ASP A N 1
ATOM 1703 C CA . ASP A 1 223 ? -14.794 12.178 7.956 1.00 78.62 223 ASP A CA 1
ATOM 1704 C C . ASP A 1 223 ? -14.793 10.948 7.040 1.00 78.62 223 ASP A C 1
ATOM 1706 O O . ASP A 1 223 ? -15.840 10.577 6.518 1.00 78.62 223 ASP A O 1
ATOM 1710 N N . TYR A 1 224 ? -13.641 10.293 6.859 1.00 86.94 224 TYR A N 1
ATOM 1711 C CA . TYR A 1 224 ? -13.502 9.193 5.898 1.00 86.94 224 TYR A CA 1
ATOM 1712 C C . TYR A 1 224 ? -13.296 7.821 6.538 1.00 86.94 224 TYR A C 1
ATOM 1714 O O . TYR A 1 224 ? -13.357 6.815 5.838 1.00 86.94 224 TYR A O 1
ATOM 1722 N N . VAL A 1 225 ? -13.054 7.757 7.848 1.00 92.00 225 VAL A N 1
ATOM 1723 C CA . VAL A 1 225 ? -12.883 6.476 8.535 1.00 92.00 225 VAL A CA 1
ATOM 1724 C C . VAL A 1 225 ? -14.231 5.848 8.828 1.00 92.00 225 VAL A C 1
ATOM 1726 O O . VAL A 1 225 ? -15.128 6.487 9.382 1.00 92.00 225 VAL A O 1
ATOM 1729 N N . GLN A 1 226 ? -14.347 4.569 8.490 1.00 91.62 226 GLN A N 1
ATOM 1730 C CA . GLN A 1 226 ? -15.573 3.805 8.657 1.00 91.62 226 GLN A CA 1
ATOM 1731 C C . GLN A 1 226 ? -15.290 2.558 9.490 1.00 91.62 226 GLN A C 1
ATOM 1733 O O . GLN A 1 226 ? -14.289 1.875 9.293 1.00 91.62 226 GLN A O 1
ATOM 1738 N N . ILE A 1 227 ? -16.164 2.287 10.461 1.00 94.56 227 ILE A N 1
ATOM 1739 C CA . ILE A 1 227 ? -16.113 1.066 11.269 1.00 94.56 227 ILE A CA 1
ATOM 1740 C C . ILE A 1 227 ? -17.337 0.232 10.933 1.00 94.56 227 ILE A C 1
ATOM 1742 O O . ILE A 1 227 ? -18.480 0.661 11.146 1.00 94.56 227 ILE A O 1
ATOM 1746 N N . PHE A 1 228 ? -17.067 -0.970 10.452 1.00 86.88 228 PHE A N 1
ATOM 1747 C CA . PHE A 1 228 ? -18.045 -1.962 10.046 1.00 86.88 228 PHE A CA 1
ATOM 1748 C C . PHE A 1 228 ? -18.074 -3.119 11.041 1.00 86.88 228 PHE A C 1
ATOM 1750 O O . PHE A 1 228 ? -17.099 -3.370 11.749 1.00 86.88 228 PHE A O 1
ATOM 1757 N N . GLY A 1 229 ? -19.203 -3.818 11.091 1.00 83.44 229 GLY A N 1
ATOM 1758 C CA . GLY A 1 229 ? -19.431 -4.964 11.968 1.00 83.44 229 GLY A CA 1
ATOM 1759 C C . GLY A 1 229 ? -20.822 -4.937 12.595 1.00 83.44 229 GLY A C 1
ATOM 1760 O O . GLY A 1 229 ? -21.625 -4.040 12.327 1.00 83.44 229 GLY A O 1
ATOM 1761 N N . ASN A 1 230 ? -21.099 -5.917 13.456 1.00 80.81 230 ASN A N 1
ATOM 1762 C CA . ASN A 1 230 ? -22.340 -5.977 14.229 1.00 80.81 230 ASN A CA 1
ATOM 1763 C C . ASN A 1 230 ? -22.512 -4.701 15.069 1.00 80.81 230 ASN A C 1
ATOM 1765 O O . ASN A 1 230 ? -21.579 -4.296 15.757 1.00 80.81 230 ASN A O 1
ATOM 1769 N N . GLU A 1 231 ? -23.699 -4.089 15.069 1.00 84.81 231 GLU A N 1
ATOM 1770 C CA . GLU A 1 231 ? -23.934 -2.800 15.736 1.00 84.81 231 GLU A CA 1
ATOM 1771 C C . GLU A 1 231 ? -23.649 -2.826 17.248 1.00 84.81 231 GLU A C 1
ATOM 1773 O O . GLU A 1 231 ? -23.204 -1.827 17.811 1.00 84.81 231 GLU A O 1
ATOM 1778 N N . THR A 1 232 ? -23.814 -3.979 17.900 1.00 84.81 232 THR A N 1
ATOM 1779 C CA . THR A 1 232 ? -23.477 -4.146 19.325 1.00 84.81 232 THR A CA 1
ATOM 1780 C C . THR A 1 232 ? -21.978 -3.997 19.611 1.00 84.81 232 THR A C 1
ATOM 1782 O O . THR A 1 232 ? -21.610 -3.597 20.714 1.00 84.81 232 THR A O 1
ATOM 1785 N N . ILE A 1 233 ? -21.122 -4.257 18.615 1.00 86.94 233 ILE A N 1
ATOM 1786 C CA . ILE A 1 233 ? -19.660 -4.136 18.690 1.00 86.94 233 ILE A CA 1
ATOM 1787 C C . ILE A 1 233 ? -19.188 -2.848 18.001 1.00 86.94 233 ILE A C 1
ATOM 1789 O O . ILE A 1 233 ? -18.490 -2.030 18.600 1.00 86.94 233 ILE A O 1
ATOM 1793 N N . ALA A 1 234 ? -19.599 -2.633 16.750 1.00 89.69 234 ALA A N 1
ATOM 1794 C CA . ALA A 1 234 ? -19.185 -1.506 15.922 1.00 89.69 234 ALA A CA 1
ATOM 1795 C C . ALA A 1 234 ? -19.722 -0.162 16.439 1.00 89.69 234 ALA A C 1
ATOM 1797 O O . ALA A 1 234 ? -18.995 0.831 16.399 1.00 89.69 234 ALA A O 1
ATOM 1798 N N . GLY A 1 235 ? -20.949 -0.114 16.971 1.00 94.31 235 GLY A N 1
ATOM 1799 C CA . GLY A 1 235 ? -21.563 1.108 17.501 1.00 94.31 235 GLY A CA 1
ATOM 1800 C C . GLY A 1 235 ? -20.713 1.773 18.594 1.00 94.31 235 GLY A C 1
ATOM 1801 O O . GLY A 1 235 ? -20.295 2.924 18.422 1.00 94.31 235 GLY A O 1
ATOM 1802 N N . PRO A 1 236 ? -20.360 1.059 19.682 1.00 97.06 236 PRO A N 1
ATOM 1803 C CA . PRO A 1 236 ? -19.441 1.567 20.701 1.00 97.06 236 PRO A CA 1
ATOM 1804 C C . PRO A 1 236 ? -18.074 1.999 20.149 1.00 97.06 236 PRO A C 1
ATOM 1806 O O . PRO A 1 236 ? -17.533 3.017 20.586 1.00 97.06 236 PRO A O 1
ATOM 1809 N N . LEU A 1 237 ? -17.519 1.271 19.173 1.00 96.88 237 LEU A N 1
ATOM 1810 C CA . LEU A 1 237 ? -16.236 1.616 18.551 1.00 96.88 237 LEU A CA 1
ATOM 1811 C C . LEU A 1 237 ? -16.319 2.919 17.744 1.00 96.88 237 LEU A C 1
ATOM 1813 O O . LEU A 1 237 ? -15.410 3.744 17.843 1.00 96.88 237 LEU A O 1
ATOM 1817 N N . ARG A 1 238 ? -17.420 3.163 17.018 1.00 96.69 238 ARG A N 1
ATOM 1818 C CA . ARG A 1 238 ? -17.669 4.443 16.327 1.00 96.69 238 ARG A CA 1
ATOM 1819 C C . ARG A 1 238 ? -17.766 5.603 17.313 1.00 96.69 238 ARG A C 1
ATOM 1821 O O . ARG A 1 238 ? -17.147 6.641 17.083 1.00 96.69 238 ARG A O 1
ATOM 1828 N N . VAL A 1 239 ? -18.473 5.418 18.432 1.00 96.50 239 VAL A N 1
ATOM 1829 C CA . VAL A 1 239 ? -18.569 6.437 19.494 1.00 96.50 239 VAL A CA 1
ATOM 1830 C C . VAL A 1 239 ? -17.186 6.753 20.069 1.00 96.50 239 VAL A C 1
ATOM 1832 O O . VAL A 1 239 ? -16.824 7.925 20.181 1.00 96.50 239 VAL A O 1
ATOM 1835 N N . LYS A 1 240 ? -16.377 5.728 20.374 1.00 96.88 240 LYS A N 1
ATOM 1836 C CA . LYS A 1 240 ? -14.994 5.923 20.836 1.00 96.88 240 LYS A CA 1
ATOM 1837 C C . LYS A 1 240 ? -14.142 6.650 19.805 1.00 96.88 240 LYS A C 1
ATOM 1839 O O . LYS A 1 240 ? -13.442 7.593 20.167 1.00 96.88 240 LYS A O 1
ATOM 1844 N N . TRP A 1 241 ? -14.221 6.251 18.535 1.00 96.12 241 TRP A N 1
ATOM 1845 C CA . TRP A 1 241 ? -13.491 6.903 17.451 1.00 96.12 241 TRP A CA 1
ATOM 1846 C C . TRP A 1 241 ? -13.809 8.398 17.390 1.00 96.12 241 TRP A C 1
ATOM 1848 O O . TRP A 1 241 ? -12.907 9.228 17.489 1.00 96.12 241 TRP A O 1
ATOM 1858 N N . GLN A 1 242 ? -15.096 8.748 17.330 1.00 94.50 242 GLN A N 1
ATOM 1859 C CA . GLN A 1 242 ? -15.556 10.136 17.256 1.00 94.50 242 GLN A CA 1
ATOM 1860 C C . GLN A 1 242 ? -15.140 10.970 18.476 1.00 94.50 242 GLN A C 1
ATOM 1862 O O . GLN A 1 242 ? -14.762 12.133 18.317 1.00 94.50 242 GLN A O 1
ATOM 1867 N N . ALA A 1 243 ? -15.180 10.386 19.677 1.00 95.00 243 ALA A N 1
ATOM 1868 C CA . ALA A 1 243 ? -14.812 11.070 20.916 1.00 95.00 243 ALA A CA 1
ATOM 1869 C C . ALA A 1 243 ? -13.295 11.279 21.063 1.00 95.00 243 ALA A C 1
ATOM 1871 O O . ALA A 1 243 ? -12.855 12.317 21.564 1.00 95.00 243 ALA A O 1
ATOM 1872 N N . ASN A 1 244 ? -12.489 10.305 20.629 1.00 96.25 244 ASN A N 1
ATOM 1873 C CA . ASN A 1 244 ? -11.068 10.245 20.966 1.00 96.25 244 ASN A CA 1
ATOM 1874 C C . ASN A 1 244 ? -10.129 10.658 19.829 1.00 96.25 244 ASN A C 1
ATOM 1876 O O . ASN A 1 244 ? -9.001 11.060 20.114 1.00 96.25 244 ASN A O 1
ATOM 1880 N N . VAL A 1 245 ? -10.540 10.575 18.557 1.00 95.38 245 VAL A N 1
ATOM 1881 C CA . VAL A 1 245 ? -9.618 10.772 17.421 1.00 95.38 245 VAL A CA 1
ATOM 1882 C C . VAL A 1 245 ? -8.922 12.136 17.460 1.00 95.38 245 VAL A C 1
ATOM 1884 O O . VAL A 1 245 ? -7.717 12.212 17.256 1.00 95.38 245 VAL A O 1
ATOM 1887 N N . SER A 1 246 ? -9.619 13.215 17.825 1.00 92.31 246 SER A N 1
ATOM 1888 C CA . SER A 1 246 ? -9.024 14.560 17.853 1.00 92.31 246 SER A CA 1
ATOM 1889 C C . SER A 1 246 ? -8.070 14.802 19.026 1.00 92.31 246 SER A C 1
ATOM 1891 O O . SER A 1 246 ? -7.252 15.716 18.965 1.00 92.31 246 SER A O 1
ATOM 1893 N N . THR A 1 247 ? -8.177 14.031 20.109 1.00 94.56 247 THR A N 1
ATOM 1894 C CA . THR A 1 247 ? -7.397 14.250 21.340 1.00 94.56 247 THR A CA 1
ATOM 1895 C C . THR A 1 247 ? -6.257 13.250 21.490 1.00 94.56 247 THR A C 1
ATOM 1897 O O . THR A 1 247 ? -5.175 13.617 21.967 1.00 94.56 247 THR A O 1
ATOM 1900 N N . LYS A 1 248 ? -6.480 12.002 21.067 1.00 96.06 248 LYS A N 1
ATOM 1901 C CA . LYS A 1 248 ? -5.542 10.890 21.231 1.00 96.06 248 LYS A CA 1
ATOM 1902 C C . LYS A 1 248 ? -4.681 10.620 20.008 1.00 96.06 248 LYS A C 1
ATOM 1904 O O . LYS A 1 248 ? -3.578 10.125 20.197 1.00 96.06 248 LYS A O 1
ATOM 1909 N N . TRP A 1 249 ? -5.123 10.973 18.800 1.00 96.00 249 TRP A N 1
ATOM 1910 C CA . TRP A 1 249 ? -4.291 10.811 17.608 1.00 96.00 249 TRP A CA 1
ATOM 1911 C C . TRP A 1 249 ? -3.108 11.785 17.640 1.00 96.00 249 TRP A C 1
ATOM 1913 O O . TRP A 1 249 ? -3.295 12.997 17.792 1.00 96.00 249 TRP A O 1
ATOM 1923 N N . LYS A 1 250 ? -1.883 11.272 17.506 1.00 95.19 250 LYS A N 1
ATOM 1924 C CA . LYS A 1 250 ? -0.640 12.052 17.500 1.00 95.19 250 LYS A CA 1
ATOM 1925 C C . LYS A 1 250 ? 0.156 11.770 16.229 1.00 95.19 250 LYS A C 1
ATOM 1927 O O . LYS A 1 250 ? 0.435 10.621 15.910 1.00 95.19 250 LYS A O 1
ATOM 1932 N N . SER A 1 251 ? 0.575 12.822 15.529 1.00 92.56 251 SER A N 1
ATOM 1933 C CA . SER A 1 251 ? 1.318 12.713 14.261 1.00 92.56 251 SER A CA 1
ATOM 1934 C C . SER A 1 251 ? 2.727 12.127 14.407 1.00 92.56 251 SER A C 1
ATOM 1936 O O . SER A 1 251 ? 3.313 11.660 13.435 1.00 92.56 251 SER A O 1
ATOM 1938 N N . ASN A 1 252 ? 3.284 12.127 15.618 1.00 92.75 252 ASN A N 1
ATOM 1939 C CA . ASN A 1 252 ? 4.584 11.531 15.924 1.00 92.75 252 ASN A CA 1
ATOM 1940 C C . ASN A 1 252 ? 4.498 10.057 16.363 1.00 92.75 252 ASN A C 1
ATOM 1942 O O . ASN A 1 252 ? 5.524 9.477 16.704 1.00 92.75 252 ASN A O 1
ATOM 1946 N N . VAL A 1 253 ? 3.301 9.472 16.370 1.00 94.25 253 VAL A N 1
ATOM 1947 C CA . VAL A 1 253 ? 3.028 8.081 16.752 1.00 94.25 253 VAL A CA 1
ATOM 1948 C C . VAL A 1 253 ? 2.608 7.304 15.503 1.00 94.25 253 VAL A C 1
ATOM 1950 O O . VAL A 1 253 ? 2.024 7.885 14.584 1.00 94.25 253 VAL A O 1
ATOM 1953 N N . SER A 1 254 ? 2.922 6.008 15.435 1.00 94.00 254 SER A N 1
ATOM 1954 C CA . SER A 1 254 ? 2.540 5.195 14.275 1.00 94.00 254 SER A CA 1
ATOM 1955 C C . SER A 1 254 ? 1.020 5.086 14.140 1.00 94.00 254 SER A C 1
ATOM 1957 O O . SER A 1 254 ? 0.265 5.216 15.110 1.00 94.00 254 SER A O 1
ATOM 1959 N N . VAL A 1 255 ? 0.544 4.801 12.930 1.00 95.38 255 VAL A N 1
ATOM 1960 C CA . VAL A 1 255 ? -0.889 4.638 12.653 1.00 95.38 255 VAL A CA 1
ATOM 1961 C C . VAL A 1 255 ? -1.497 3.527 13.519 1.00 95.38 255 VAL A C 1
ATOM 1963 O O . VAL A 1 255 ? -2.549 3.720 14.124 1.00 95.38 255 VAL A O 1
ATOM 1966 N N . ALA A 1 256 ? -0.820 2.382 13.636 1.00 95.44 256 ALA A N 1
ATOM 1967 C CA . ALA A 1 256 ? -1.298 1.248 14.429 1.00 95.44 256 ALA A CA 1
ATOM 1968 C C . ALA A 1 256 ? -1.472 1.610 15.916 1.00 95.44 256 ALA A C 1
ATOM 1970 O O . ALA A 1 256 ? -2.494 1.290 16.523 1.00 95.44 256 ALA A O 1
ATOM 1971 N N . GLU A 1 257 ? -0.493 2.301 16.503 1.00 96.44 257 GLU A N 1
ATOM 1972 C CA . GLU A 1 257 ? -0.535 2.740 17.903 1.00 96.44 257 GLU A CA 1
ATOM 1973 C C . GLU A 1 257 ? -1.612 3.801 18.136 1.00 96.44 257 GLU A C 1
ATOM 1975 O O . GLU A 1 257 ? -2.326 3.750 19.140 1.00 96.44 257 GLU A O 1
ATOM 1980 N N . ASN A 1 258 ? -1.786 4.724 17.189 1.00 97.06 258 ASN A N 1
ATOM 1981 C CA . ASN A 1 258 ? -2.860 5.708 17.242 1.00 97.06 258 ASN A CA 1
ATOM 1982 C C . ASN A 1 258 ? -4.245 5.046 17.231 1.00 97.06 258 ASN A C 1
ATOM 1984 O O . ASN A 1 258 ? -5.093 5.412 18.045 1.00 97.06 258 ASN A O 1
ATOM 1988 N N . ILE A 1 259 ? -4.473 4.041 16.376 1.00 97.25 259 ILE A N 1
ATOM 1989 C CA . ILE A 1 259 ? -5.740 3.290 16.357 1.00 97.25 259 ILE A CA 1
ATOM 1990 C C . ILE A 1 259 ? -5.991 2.638 17.722 1.00 97.25 259 ILE A C 1
ATOM 1992 O O . ILE A 1 259 ? -7.086 2.785 18.272 1.00 97.25 259 ILE A O 1
ATOM 1996 N N . LYS A 1 260 ? -4.976 1.986 18.310 1.00 97.69 260 LYS A N 1
ATOM 1997 C CA . LYS A 1 260 ? -5.085 1.388 19.651 1.00 97.69 260 LYS A CA 1
ATOM 1998 C C . LYS A 1 260 ? -5.439 2.423 20.715 1.00 97.69 260 LYS A C 1
ATOM 2000 O O . LYS A 1 260 ? -6.314 2.181 21.544 1.00 97.69 260 LYS A O 1
ATOM 2005 N N . ALA A 1 261 ? -4.795 3.589 20.683 1.00 97.50 261 ALA A N 1
ATOM 2006 C CA . ALA A 1 261 ? -5.042 4.666 21.638 1.00 97.50 261 ALA A CA 1
ATOM 2007 C C . ALA A 1 261 ? -6.459 5.248 21.509 1.00 97.50 261 ALA A C 1
ATOM 2009 O O . ALA A 1 261 ? -7.124 5.488 22.522 1.00 97.50 261 ALA A O 1
ATOM 2010 N N . VAL A 1 262 ? -6.931 5.462 20.276 1.00 97.62 262 VAL A N 1
ATOM 2011 C CA . VAL A 1 262 ? -8.258 6.019 19.975 1.00 97.62 262 VAL A CA 1
ATOM 2012 C C . VAL A 1 262 ? -9.371 5.048 20.364 1.00 97.62 262 VAL A C 1
ATOM 2014 O O . VAL A 1 262 ? -10.305 5.446 21.064 1.00 97.62 262 VAL A O 1
ATOM 2017 N N . LEU A 1 263 ? -9.258 3.781 19.960 1.00 97.12 263 LEU A N 1
ATOM 2018 C CA . LEU A 1 263 ? -10.253 2.744 20.258 1.00 97.12 263 LEU A CA 1
ATOM 2019 C C . LEU A 1 263 ? -10.127 2.177 21.680 1.00 97.12 263 LEU A C 1
ATOM 2021 O O . LEU A 1 263 ? -11.051 1.519 22.162 1.00 97.12 263 LEU A O 1
ATOM 2025 N N . GLU A 1 264 ? -9.015 2.467 22.362 1.00 96.94 264 GLU A N 1
ATOM 2026 C CA . GLU A 1 264 ? -8.660 1.934 23.684 1.00 96.94 264 GLU A CA 1
ATOM 2027 C C . GLU A 1 264 ? -8.700 0.403 23.704 1.00 96.94 264 GLU A C 1
ATOM 2029 O O . GLU A 1 264 ? -9.278 -0.213 24.602 1.00 96.94 264 GLU A O 1
ATOM 2034 N N . ARG A 1 265 ? -8.149 -0.208 22.655 1.00 96.00 265 ARG A N 1
ATOM 2035 C CA . ARG A 1 265 ? -8.179 -1.652 22.437 1.00 96.00 265 ARG A CA 1
ATOM 2036 C C . ARG A 1 265 ? -6.945 -2.088 21.661 1.00 96.00 265 ARG A C 1
ATOM 2038 O O . ARG A 1 265 ? -6.472 -1.365 20.788 1.00 96.00 265 ARG A O 1
ATOM 2045 N N . ASP A 1 266 ? -6.460 -3.288 21.952 1.00 95.94 266 ASP A N 1
ATOM 2046 C CA . ASP A 1 266 ? -5.421 -3.922 21.150 1.00 95.94 266 ASP A CA 1
ATOM 2047 C C . ASP A 1 266 ? -5.951 -4.420 19.803 1.00 95.94 266 ASP A C 1
ATOM 2049 O O . ASP A 1 266 ? -7.040 -4.986 19.702 1.00 95.94 266 ASP A O 1
ATOM 2053 N N . LEU A 1 267 ? -5.141 -4.235 18.762 1.00 94.94 267 LEU A N 1
ATOM 2054 C CA . LEU A 1 267 ? -5.419 -4.767 17.434 1.00 94.94 267 LEU A CA 1
ATOM 2055 C C . LEU A 1 267 ? -5.038 -6.252 17.372 1.00 94.94 267 LEU A C 1
ATOM 2057 O O . LEU A 1 267 ? -3.950 -6.609 17.838 1.00 94.94 267 LEU A O 1
ATOM 2061 N N . PRO A 1 268 ? -5.881 -7.115 16.772 1.00 91.94 268 PRO A N 1
ATOM 2062 C CA . PRO A 1 268 ? -5.492 -8.470 16.418 1.00 91.94 268 PRO A CA 1
ATOM 2063 C C . PRO A 1 268 ? -4.190 -8.462 15.619 1.00 91.94 268 PRO A C 1
ATOM 2065 O O . PRO A 1 268 ? -4.051 -7.723 14.644 1.00 91.94 268 PRO A O 1
ATOM 2068 N N . LEU A 1 269 ? -3.242 -9.305 16.019 1.00 88.81 269 LEU A N 1
ATOM 2069 C CA . LEU A 1 269 ? -1.989 -9.458 15.291 1.00 88.81 269 LEU A CA 1
ATOM 2070 C C . LEU A 1 269 ? -2.194 -10.299 14.016 1.00 88.81 269 LEU A C 1
ATOM 2072 O O . LEU A 1 269 ? -3.125 -11.126 13.950 1.00 88.81 269 LEU A O 1
ATOM 2076 N N . PRO A 1 270 ? -1.335 -10.107 12.995 1.00 80.81 270 PRO A N 1
ATOM 2077 C CA . PRO A 1 270 ? -1.280 -10.998 11.845 1.00 80.81 270 PRO A CA 1
ATOM 2078 C C . PRO A 1 270 ? -1.159 -12.459 12.303 1.00 80.81 270 PRO A C 1
ATOM 2080 O O . PRO A 1 270 ? -0.473 -12.731 13.291 1.00 80.81 270 PRO A O 1
ATOM 2083 N N . PRO A 1 271 ? -1.808 -13.418 11.623 1.00 69.38 271 PRO A N 1
ATOM 2084 C CA . PRO A 1 271 ? -1.592 -14.826 11.921 1.00 69.38 271 PRO A CA 1
ATOM 2085 C C . PRO A 1 271 ? -0.114 -15.155 11.669 1.00 69.38 271 PRO A C 1
ATOM 2087 O O . PRO A 1 271 ? 0.344 -15.161 10.527 1.00 69.38 271 PRO A O 1
ATOM 2090 N N . HIS A 1 272 ? 0.653 -15.396 12.734 1.00 54.06 272 HIS A N 1
ATOM 2091 C CA . HIS A 1 272 ? 2.024 -15.869 12.605 1.00 54.06 272 HIS A CA 1
ATOM 2092 C C . HIS A 1 272 ? 1.974 -17.291 12.052 1.00 54.06 272 HIS A C 1
ATOM 2094 O O . HIS A 1 272 ? 1.604 -18.238 12.743 1.00 54.06 272 HIS A O 1
ATOM 2100 N N . GLY A 1 273 ? 2.301 -17.442 10.771 1.00 45.75 273 GLY A N 1
ATOM 2101 C CA . GLY A 1 273 ? 2.455 -18.749 10.158 1.00 45.75 273 GLY A CA 1
ATOM 2102 C C . GLY A 1 273 ? 3.696 -19.434 10.712 1.00 45.75 273 GLY A C 1
ATOM 2103 O O . GLY A 1 273 ? 4.731 -19.338 10.071 1.00 45.75 273 GLY A O 1
ATOM 2104 N N . GLN A 1 274 ? 3.596 -20.079 11.881 1.00 35.19 274 GLN A N 1
ATOM 2105 C CA . GLN A 1 274 ? 4.322 -21.317 12.214 1.00 35.19 274 GLN A CA 1
ATOM 2106 C C . GLN A 1 274 ? 4.049 -21.887 13.610 1.00 35.19 274 GLN A C 1
ATOM 2108 O O . GLN A 1 274 ? 4.235 -23.088 13.771 1.00 35.19 274 GLN A O 1
ATOM 2113 N N . ASP A 1 275 ? 3.510 -21.126 14.562 1.00 33.06 275 ASP A N 1
ATOM 2114 C CA . ASP A 1 275 ? 3.157 -21.683 15.872 1.00 33.06 275 ASP A CA 1
ATOM 2115 C C . ASP A 1 275 ? 1.642 -21.761 16.006 1.00 33.06 275 ASP A C 1
ATOM 2117 O O . ASP A 1 275 ? 0.946 -20.752 15.907 1.00 33.06 275 ASP A O 1
ATOM 2121 N N . GLY A 1 276 ? 1.141 -22.992 16.144 1.00 35.53 276 GLY A N 1
ATOM 2122 C CA . GLY A 1 276 ? -0.275 -23.346 16.138 1.00 35.53 276 GLY A CA 1
ATOM 2123 C C . GLY A 1 276 ? -1.125 -22.391 16.968 1.00 35.53 276 GLY A C 1
ATOM 2124 O O . GLY A 1 276 ? -1.206 -22.506 18.186 1.00 35.53 276 GLY A O 1
ATOM 2125 N N . LEU A 1 277 ? -1.780 -21.454 16.288 1.00 37.91 277 LEU A N 1
ATOM 2126 C CA . LEU A 1 277 ? -2.803 -20.627 16.892 1.00 37.91 277 LEU A CA 1
ATOM 2127 C C . LEU A 1 277 ? -4.038 -21.497 17.082 1.00 37.91 277 LEU A C 1
ATOM 2129 O O . LEU A 1 277 ? -4.654 -21.944 16.110 1.00 37.91 277 LEU A O 1
ATOM 2133 N N . ASP A 1 278 ? -4.409 -21.662 18.350 1.00 38.50 278 ASP A N 1
ATOM 2134 C CA . ASP A 1 278 ? -5.785 -21.804 18.812 1.00 38.50 278 ASP A CA 1
ATOM 2135 C C . ASP A 1 278 ? -6.616 -20.634 18.255 1.00 38.50 278 ASP A C 1
ATOM 2137 O O . ASP A 1 278 ? -7.017 -19.702 18.955 1.00 38.50 278 ASP A O 1
ATOM 2141 N N . VAL A 1 279 ? -6.882 -20.656 16.949 1.00 45.56 279 VAL A N 1
ATOM 2142 C CA . VAL A 1 279 ? -8.044 -19.992 16.382 1.00 45.56 279 VAL A CA 1
ATOM 2143 C C . VAL A 1 279 ? -9.192 -20.705 17.065 1.00 45.56 279 VAL A C 1
ATOM 2145 O O . VAL A 1 279 ? -9.502 -21.836 16.689 1.00 45.56 279 VAL A O 1
ATOM 2148 N N . LYS A 1 280 ? -9.753 -20.099 18.125 1.00 42.25 280 LYS A N 1
ATOM 2149 C CA . LYS A 1 280 ? -11.005 -20.565 18.720 1.00 42.25 280 LYS A CA 1
ATOM 2150 C C . LYS A 1 280 ? -11.930 -20.821 17.546 1.00 42.25 280 LYS A C 1
ATOM 2152 O O . LYS A 1 280 ? -12.314 -19.893 16.838 1.00 42.25 280 LYS A O 1
ATOM 2157 N N . ALA A 1 281 ? -12.164 -22.103 17.286 1.00 42.47 281 ALA A N 1
ATOM 2158 C CA . ALA A 1 281 ? -13.177 -22.546 16.365 1.00 42.47 281 ALA A CA 1
ATOM 2159 C C . ALA A 1 281 ? -14.416 -21.721 16.689 1.00 42.47 281 ALA A C 1
ATOM 2161 O O . ALA A 1 281 ? -14.807 -21.686 17.860 1.00 42.47 281 ALA A O 1
ATOM 2162 N N . ASN A 1 282 ? -14.980 -21.036 15.691 1.00 48.38 282 ASN A N 1
ATOM 2163 C CA . ASN A 1 282 ? -16.317 -20.478 15.827 1.00 48.38 282 ASN A CA 1
ATOM 2164 C C . ASN A 1 282 ? -17.158 -21.573 16.487 1.00 48.38 282 ASN A C 1
ATOM 2166 O O . ASN A 1 282 ? -17.150 -22.721 16.015 1.00 48.38 282 ASN A O 1
ATOM 2170 N N . SER A 1 283 ? -17.792 -21.260 17.620 1.00 45.12 283 SER A N 1
ATOM 2171 C CA . SER A 1 283 ? -18.837 -22.130 18.150 1.00 45.12 283 SER A CA 1
ATOM 2172 C C . SER A 1 283 ? -19.763 -22.465 16.988 1.00 45.12 283 SER A C 1
ATOM 2174 O O . SER A 1 283 ? -19.971 -21.621 16.116 1.00 45.12 283 SER A O 1
ATOM 2176 N N . ASP A 1 284 ? -20.266 -23.700 16.922 1.00 50.94 284 ASP A N 1
ATOM 2177 C CA . ASP A 1 284 ? -21.021 -24.183 15.755 1.00 50.94 284 ASP A CA 1
ATOM 2178 C C . ASP A 1 284 ? -22.250 -23.294 15.397 1.00 50.94 284 ASP A C 1
ATOM 2180 O O . ASP A 1 284 ? -22.790 -23.453 14.302 1.00 50.94 284 ASP A O 1
ATOM 2184 N N . ASP A 1 285 ? -22.608 -22.323 16.251 1.00 52.28 285 ASP A N 1
ATOM 2185 C CA . ASP A 1 285 ? -23.643 -21.295 16.075 1.00 52.28 285 ASP A CA 1
ATOM 2186 C C . ASP A 1 285 ? -23.239 -20.029 15.283 1.00 52.28 285 ASP A C 1
ATOM 2188 O O . ASP A 1 285 ? -24.119 -19.388 14.709 1.00 52.28 285 ASP A O 1
ATOM 2192 N N . ASP A 1 286 ? -21.955 -19.661 15.172 1.00 57.34 286 ASP A N 1
ATOM 2193 C CA . ASP A 1 286 ? -21.566 -18.421 14.474 1.00 57.34 286 ASP A CA 1
ATOM 2194 C C . ASP A 1 286 ? -21.445 -18.676 12.958 1.00 57.34 286 ASP A C 1
ATOM 2196 O O . ASP A 1 286 ? -20.426 -19.166 12.452 1.00 57.34 286 ASP A O 1
ATOM 2200 N N . GLN A 1 287 ? -22.507 -18.361 12.209 1.00 70.69 287 GLN A N 1
ATOM 2201 C CA . GLN A 1 287 ? -22.585 -18.510 10.748 1.00 70.69 287 GLN A CA 1
ATOM 2202 C C . GLN A 1 287 ? -21.932 -17.349 9.982 1.00 70.69 287 GLN A C 1
ATOM 2204 O O . GLN A 1 287 ? -22.471 -16.887 8.990 1.00 70.69 287 GLN A O 1
ATOM 2209 N N . VAL A 1 288 ? -20.765 -16.866 10.402 1.00 76.25 288 VAL A N 1
ATOM 2210 C CA . VAL A 1 288 ? -20.123 -15.703 9.765 1.00 76.25 288 VAL A CA 1
ATOM 2211 C C . VAL A 1 288 ? -18.951 -16.134 8.881 1.00 76.25 288 VAL A C 1
ATOM 2213 O O . VAL A 1 288 ? -18.165 -17.014 9.245 1.00 76.25 288 VAL A O 1
ATOM 2216 N N . CYS A 1 289 ? -18.823 -15.520 7.704 1.00 80.12 289 CYS A N 1
ATOM 2217 C CA . CYS A 1 289 ? -17.710 -15.755 6.792 1.00 80.12 289 CYS A CA 1
ATOM 2218 C C . CYS A 1 289 ? -16.406 -15.202 7.369 1.00 80.12 289 CYS A C 1
ATOM 2220 O O . CYS A 1 289 ? -16.286 -14.016 7.642 1.00 80.12 289 CYS A O 1
ATOM 2222 N N . ALA A 1 290 ? -15.378 -16.037 7.480 1.00 75.44 290 ALA A N 1
ATOM 2223 C CA . ALA A 1 290 ? -14.085 -15.663 8.047 1.00 75.44 290 ALA A CA 1
ATOM 2224 C C . ALA A 1 290 ? -13.185 -14.847 7.094 1.00 75.44 290 ALA A C 1
ATOM 2226 O O . ALA A 1 290 ? -12.013 -14.633 7.398 1.00 75.44 290 ALA A O 1
ATOM 2227 N N . ILE A 1 291 ? -13.702 -14.435 5.928 1.00 75.31 291 ILE A N 1
ATOM 2228 C CA . ILE A 1 291 ? -13.028 -13.506 5.006 1.00 75.31 291 ILE A CA 1
ATOM 2229 C C . ILE A 1 291 ? -13.708 -12.134 5.032 1.00 75.31 291 ILE A C 1
ATOM 2231 O O . ILE A 1 291 ? -13.030 -11.140 5.267 1.00 75.31 291 ILE A O 1
ATOM 2235 N N . CYS A 1 292 ? -15.020 -12.067 4.783 1.00 71.75 292 CYS A N 1
ATOM 2236 C CA . CYS A 1 292 ? -15.742 -10.789 4.709 1.00 71.75 292 CYS A CA 1
ATOM 2237 C C . CYS A 1 292 ? -16.474 -10.404 6.002 1.00 71.75 292 CYS A C 1
ATOM 2239 O O . CYS A 1 292 ? -16.944 -9.280 6.109 1.00 71.75 292 CYS A O 1
ATOM 2241 N N . TYR A 1 293 ? -16.560 -11.305 6.983 1.00 72.81 293 TYR A N 1
ATOM 2242 C CA . TYR A 1 293 ? -17.280 -11.112 8.246 1.00 72.81 293 TYR A CA 1
ATOM 2243 C C . TYR A 1 293 ? -18.789 -10.850 8.097 1.00 72.81 293 TYR A C 1
ATOM 2245 O O . TYR A 1 293 ? -19.440 -10.438 9.055 1.00 72.81 293 TYR A O 1
ATOM 2253 N N . GLU A 1 294 ? -19.362 -11.135 6.927 1.00 73.12 294 GLU A N 1
ATOM 2254 C CA . GLU A 1 294 ? -20.808 -11.117 6.704 1.00 73.12 294 GLU A CA 1
ATOM 2255 C C . GLU A 1 294 ? -21.439 -12.472 7.038 1.00 73.12 294 GLU A C 1
ATOM 2257 O O . GLU A 1 294 ? -20.782 -13.521 6.991 1.00 73.12 294 GLU A O 1
ATOM 2262 N N . ASP A 1 295 ? -22.730 -12.438 7.372 1.00 73.00 295 ASP A N 1
ATOM 2263 C CA . ASP A 1 295 ? -23.522 -13.636 7.627 1.00 73.00 295 ASP A CA 1
ATOM 2264 C C . ASP A 1 295 ? -23.528 -14.547 6.384 1.00 73.00 295 ASP A C 1
ATOM 2266 O O . ASP A 1 295 ? -23.621 -14.109 5.233 1.00 73.00 295 ASP A O 1
ATOM 2270 N N . ILE A 1 296 ? -23.397 -15.845 6.616 1.00 70.12 296 ILE A N 1
ATOM 2271 C CA . ILE A 1 296 ? -23.532 -16.897 5.605 1.00 70.12 296 ILE A CA 1
ATOM 2272 C C . ILE A 1 296 ? -25.026 -17.239 5.408 1.00 70.12 296 ILE A C 1
ATOM 2274 O O . ILE A 1 296 ? -25.373 -18.039 4.538 1.00 70.12 296 ILE A O 1
ATOM 2278 N N . GLY A 1 297 ? -25.912 -16.605 6.183 1.00 55.09 297 GLY A N 1
ATOM 2279 C CA . GLY A 1 297 ? -27.365 -16.707 6.132 1.00 55.09 297 GLY A CA 1
ATOM 2280 C C . GLY A 1 297 ? -27.999 -16.514 4.746 1.00 55.09 297 GLY A C 1
ATOM 2281 O O . GLY A 1 297 ? -27.991 -15.437 4.158 1.00 55.09 297 GLY A O 1
ATOM 2282 N N . ASP A 1 298 ? -28.616 -17.605 4.290 1.00 48.22 298 ASP A N 1
ATOM 2283 C CA . ASP A 1 298 ? -29.809 -17.755 3.437 1.00 48.22 298 ASP A CA 1
ATOM 2284 C C . ASP A 1 298 ? -29.849 -17.216 1.992 1.00 48.22 298 ASP A C 1
ATOM 2286 O O . ASP A 1 298 ? -30.836 -17.445 1.292 1.00 48.22 298 ASP A O 1
ATOM 2290 N N . ILE A 1 299 ? -28.793 -16.591 1.462 1.00 46.47 299 ILE A N 1
ATOM 2291 C CA . ILE A 1 299 ? -28.812 -16.102 0.067 1.00 46.47 299 ILE A CA 1
ATOM 2292 C C . ILE A 1 299 ? -27.829 -16.872 -0.816 1.00 46.47 299 ILE A C 1
ATOM 2294 O O . ILE A 1 299 ? -26.762 -16.378 -1.151 1.00 46.47 299 ILE A O 1
ATOM 2298 N N . SER A 1 300 ? -28.218 -18.069 -1.266 1.00 48.69 300 SER A N 1
ATOM 2299 C CA . SER A 1 300 ? -27.738 -18.753 -2.495 1.00 48.69 300 SER A CA 1
ATOM 2300 C C . SER A 1 300 ? -26.228 -19.004 -2.713 1.00 48.69 300 SER A C 1
ATOM 2302 O O . SER A 1 300 ? -25.864 -19.652 -3.694 1.00 48.69 300 SER A O 1
ATOM 2304 N N . LEU A 1 301 ? -25.337 -18.546 -1.833 1.00 57.75 301 LEU A N 1
ATOM 2305 C CA . LEU A 1 301 ? -23.892 -18.683 -1.979 1.00 57.75 301 LEU A CA 1
ATOM 2306 C C . LEU A 1 301 ? -23.435 -19.998 -1.347 1.00 57.75 301 LEU A C 1
ATOM 2308 O O . LEU A 1 301 ? -23.685 -20.270 -0.173 1.00 57.75 301 LEU A O 1
ATOM 2312 N N . ALA A 1 302 ? -22.749 -20.831 -2.131 1.00 63.03 302 ALA A N 1
ATOM 2313 C CA . ALA A 1 302 ? -22.209 -22.089 -1.638 1.00 63.03 302 ALA A CA 1
ATOM 2314 C C . ALA A 1 302 ? -21.295 -21.853 -0.418 1.00 63.03 302 ALA A C 1
ATOM 2316 O O . ALA A 1 302 ? -20.404 -21.000 -0.425 1.00 63.03 302 ALA A O 1
ATOM 2317 N N . LYS A 1 303 ? -21.536 -22.628 0.641 1.00 79.31 303 LYS A N 1
ATOM 2318 C CA . LYS A 1 303 ? -20.830 -22.556 1.923 1.00 79.31 303 LYS A CA 1
ATOM 2319 C C . LYS A 1 303 ? -19.664 -23.535 1.942 1.00 79.31 303 LYS A C 1
ATOM 2321 O O . LYS A 1 303 ? -19.862 -24.734 1.750 1.00 79.31 303 LYS A O 1
ATOM 2326 N N . ILE A 1 304 ? -18.465 -23.051 2.263 1.00 83.75 304 ILE A N 1
ATOM 2327 C CA . ILE A 1 304 ? -17.296 -23.907 2.507 1.00 83.75 304 ILE A CA 1
ATOM 2328 C C . ILE A 1 304 ? -16.952 -23.857 3.993 1.00 83.75 304 ILE A C 1
ATOM 2330 O O . ILE A 1 304 ? -16.670 -22.792 4.537 1.00 83.75 304 ILE A O 1
ATOM 2334 N N . LYS A 1 305 ? -16.953 -25.021 4.654 1.00 86.62 305 LYS A N 1
ATOM 2335 C CA . LYS A 1 305 ? -16.532 -25.170 6.054 1.00 86.62 305 LYS A CA 1
ATOM 2336 C C . LYS A 1 305 ? -15.191 -25.895 6.118 1.00 86.62 305 LYS A C 1
ATOM 2338 O O . LYS A 1 305 ? -15.036 -26.980 5.563 1.00 86.62 305 LYS A O 1
ATOM 2343 N N . CYS A 1 306 ? -14.230 -25.298 6.814 1.00 82.75 306 CYS A N 1
ATOM 2344 C CA . CYS A 1 306 ? -12.937 -25.911 7.083 1.00 82.75 306 CYS A CA 1
ATOM 2345 C C . CYS A 1 306 ? -12.999 -26.858 8.288 1.00 82.75 306 CYS A C 1
ATOM 2347 O O . CYS A 1 306 ? -13.832 -26.709 9.184 1.00 82.75 306 CYS A O 1
ATOM 2349 N N . SER A 1 307 ? -12.033 -27.774 8.373 1.00 83.38 307 SER A N 1
ATOM 2350 C CA . SER A 1 307 ? -11.764 -28.572 9.576 1.00 83.38 307 SER A CA 1
ATOM 2351 C C . SER A 1 307 ? -11.458 -27.724 10.819 1.00 83.38 307 SER A C 1
ATOM 2353 O O . SER A 1 307 ? -11.832 -28.127 11.916 1.00 83.38 307 SER A O 1
ATOM 2355 N N . CYS A 1 308 ? -10.890 -26.518 10.666 1.00 76.00 308 CYS A N 1
ATOM 2356 C CA . CYS A 1 308 ? -10.717 -25.548 11.758 1.00 76.00 308 CYS A CA 1
ATOM 2357 C C . CYS A 1 308 ? -12.024 -24.842 12.173 1.00 76.00 308 CYS A C 1
ATOM 2359 O O . CYS A 1 308 ? -11.984 -23.832 12.868 1.00 76.00 308 CYS A O 1
ATOM 2361 N N . LYS A 1 309 ? -13.181 -25.353 11.724 1.00 81.19 309 LYS A N 1
ATOM 2362 C CA . LYS A 1 309 ? -14.545 -24.863 11.993 1.00 81.19 309 LYS A CA 1
ATOM 2363 C C . LYS A 1 309 ? -14.893 -23.501 11.395 1.00 81.19 309 LYS A C 1
ATOM 2365 O O . LYS A 1 309 ? -16.058 -23.118 11.434 1.00 81.19 309 LYS A O 1
ATOM 2370 N N . GLN A 1 310 ? -13.930 -22.839 10.766 1.00 81.88 310 GLN A N 1
ATOM 2371 C CA . GLN A 1 310 ? -14.140 -21.593 10.043 1.00 81.88 310 GLN A CA 1
ATOM 2372 C C . GLN A 1 310 ? -14.973 -21.816 8.782 1.00 81.88 310 GLN A C 1
ATOM 2374 O O . GLN A 1 310 ? -14.906 -22.878 8.150 1.00 81.88 310 GLN A O 1
ATOM 2379 N N . GLN A 1 311 ? -15.787 -20.822 8.451 1.00 86.56 311 GLN A N 1
ATOM 2380 C CA . GLN A 1 311 ? -16.745 -20.874 7.354 1.00 86.56 311 GLN A CA 1
ATOM 2381 C C . GLN A 1 311 ? -16.466 -19.733 6.382 1.00 86.56 311 GLN A C 1
ATOM 2383 O O . GLN A 1 311 ? -15.977 -18.680 6.780 1.00 86.56 311 GLN A O 1
ATOM 2388 N N . TYR A 1 312 ? -16.759 -19.947 5.106 1.00 84.94 312 TYR A N 1
ATOM 2389 C CA . TYR A 1 312 ? -16.484 -18.980 4.054 1.00 84.94 312 TYR A CA 1
ATOM 2390 C C . TYR A 1 312 ? -17.600 -18.992 3.014 1.00 84.94 312 TYR A C 1
ATOM 2392 O O . TYR A 1 312 ? -18.113 -20.067 2.677 1.00 84.94 312 TYR A O 1
ATOM 2400 N N . HIS A 1 313 ? -17.911 -17.829 2.438 1.00 84.12 313 HIS A N 1
ATOM 2401 C CA . HIS A 1 313 ? -18.595 -17.785 1.147 1.00 84.12 313 HIS A CA 1
ATOM 2402 C C . HIS A 1 313 ? -17.659 -18.337 0.068 1.00 84.12 313 HIS A C 1
ATOM 2404 O O . HIS A 1 313 ? -16.469 -18.001 0.038 1.00 84.12 313 HIS A O 1
ATOM 2410 N N . LEU A 1 314 ? -18.191 -19.159 -0.840 1.00 82.00 314 LEU A N 1
ATOM 2411 C CA . LEU A 1 314 ? -17.443 -19.678 -1.988 1.00 82.00 314 LEU A CA 1
ATOM 2412 C C . LEU A 1 314 ? -16.779 -18.543 -2.776 1.00 82.00 314 LEU A C 1
ATOM 2414 O O . LEU A 1 314 ? -15.584 -18.612 -3.038 1.00 82.00 314 LEU A O 1
ATOM 2418 N N . GLN A 1 315 ? -17.521 -17.470 -3.056 1.00 79.00 315 GLN A N 1
ATOM 2419 C CA . GLN A 1 315 ? -17.019 -16.323 -3.812 1.00 79.00 315 GLN A CA 1
ATOM 2420 C C . GLN A 1 315 ? -15.837 -15.629 -3.120 1.00 79.00 315 GLN A C 1
ATOM 2422 O O . GLN A 1 315 ? -14.884 -15.227 -3.790 1.00 79.00 315 GLN A O 1
ATOM 2427 N N . CYS A 1 316 ? -15.851 -15.527 -1.786 1.00 78.62 316 CYS A N 1
ATOM 2428 C CA . CYS A 1 316 ? -14.733 -14.970 -1.024 1.00 78.62 316 CYS A CA 1
ATOM 2429 C C . CYS A 1 316 ? -13.474 -15.838 -1.157 1.00 78.62 316 CYS A C 1
ATOM 2431 O O . CYS A 1 316 ? -12.376 -15.311 -1.333 1.00 78.62 316 CYS A O 1
ATOM 2433 N N . LEU A 1 317 ? -13.627 -17.166 -1.116 1.00 80.75 317 LEU A N 1
ATOM 2434 C CA . LEU A 1 317 ? -12.516 -18.097 -1.317 1.00 80.75 317 LEU A CA 1
ATOM 2435 C C . LEU A 1 317 ? -12.013 -18.092 -2.762 1.00 80.75 317 LEU A C 1
ATOM 2437 O O . LEU A 1 317 ? -10.809 -17.998 -2.975 1.00 80.75 317 LEU A O 1
ATOM 2441 N N . GLU A 1 318 ? -12.898 -18.168 -3.754 1.00 77.50 318 GLU A N 1
ATOM 2442 C CA . GLU A 1 318 ? -12.528 -18.124 -5.174 1.00 77.50 318 GLU A CA 1
ATOM 2443 C C . GLU A 1 318 ? -11.778 -16.836 -5.510 1.00 77.50 318 GLU A C 1
ATOM 2445 O O . GLU A 1 318 ? -10.681 -16.892 -6.066 1.00 77.50 318 GLU A O 1
ATOM 2450 N N . SER A 1 319 ? -12.307 -15.694 -5.068 1.00 73.19 319 SER A N 1
ATOM 2451 C CA . SER A 1 319 ? -11.645 -14.395 -5.196 1.00 73.19 319 SER A CA 1
ATOM 2452 C C . SER A 1 319 ? -10.247 -14.413 -4.584 1.00 73.19 319 SER A C 1
ATOM 2454 O O . SER A 1 319 ? -9.300 -13.929 -5.196 1.00 73.19 319 SER A O 1
ATOM 2456 N N . MET A 1 320 ? -10.086 -15.011 -3.401 1.00 74.50 320 MET A N 1
ATOM 2457 C CA . MET A 1 320 ? -8.785 -15.127 -2.748 1.00 74.50 320 MET A CA 1
ATOM 2458 C C . MET A 1 320 ? -7.807 -16.023 -3.529 1.00 74.50 320 MET A C 1
ATOM 2460 O O . MET A 1 320 ? -6.646 -15.653 -3.697 1.00 74.50 320 MET A O 1
ATOM 2464 N N . TYR A 1 321 ? -8.234 -17.188 -4.023 1.00 73.44 321 TYR A N 1
ATOM 2465 C CA . TYR A 1 321 ? -7.321 -18.138 -4.673 1.00 73.44 321 TYR A CA 1
ATOM 2466 C C . TYR A 1 321 ? -6.966 -17.788 -6.115 1.00 73.44 321 TYR A C 1
ATOM 2468 O O . TYR A 1 321 ? -5.833 -18.047 -6.528 1.00 73.44 321 TYR A O 1
ATOM 2476 N N . VAL A 1 322 ? -7.892 -17.182 -6.865 1.00 64.75 322 VAL A N 1
ATOM 2477 C CA . VAL A 1 322 ? -7.592 -16.608 -8.186 1.00 64.75 322 VAL A CA 1
ATOM 2478 C C . VAL A 1 322 ? -6.460 -15.583 -8.053 1.00 64.75 322 VAL A C 1
ATOM 2480 O O . VAL A 1 322 ? -5.531 -15.585 -8.857 1.00 64.75 322 VAL A O 1
ATOM 2483 N N . ARG A 1 323 ? -6.464 -14.783 -6.978 1.00 56.97 323 ARG A N 1
ATOM 2484 C CA . ARG A 1 323 ? -5.432 -13.768 -6.697 1.00 56.97 323 ARG A CA 1
ATOM 2485 C C . ARG A 1 323 ? -4.079 -14.345 -6.273 1.00 56.97 323 ARG A C 1
ATOM 2487 O O . ARG A 1 323 ? -3.065 -13.687 -6.460 1.00 56.97 323 ARG A O 1
ATOM 2494 N N . GLN A 1 324 ? -4.040 -15.561 -5.729 1.00 54.69 324 GLN A N 1
ATOM 2495 C CA . GLN A 1 324 ? -2.800 -16.223 -5.293 1.00 54.69 324 GLN A CA 1
ATOM 2496 C C . GLN A 1 324 ? -2.164 -17.116 -6.370 1.00 54.69 324 GLN A C 1
ATOM 2498 O O . GLN A 1 324 ? -1.179 -17.794 -6.087 1.00 54.69 324 GLN A O 1
ATOM 2503 N N . MET A 1 325 ? -2.740 -17.183 -7.578 1.00 52.78 325 MET A N 1
ATOM 2504 C CA . MET A 1 325 ? -2.379 -18.169 -8.613 1.00 52.78 325 MET A CA 1
ATOM 2505 C C . MET A 1 325 ? -2.398 -19.628 -8.104 1.00 52.78 325 MET A C 1
ATOM 2507 O O . MET A 1 325 ? -1.785 -20.516 -8.691 1.00 52.78 325 MET A O 1
ATOM 2511 N N . ALA A 1 326 ? -3.119 -19.902 -7.012 1.00 53.06 326 ALA A N 1
ATOM 2512 C CA . ALA A 1 326 ? -3.120 -21.196 -6.328 1.00 53.06 326 ALA A CA 1
ATOM 2513 C C . ALA A 1 326 ? -4.113 -22.203 -6.943 1.00 53.06 326 ALA A C 1
ATOM 2515 O O . ALA A 1 326 ? -4.292 -23.303 -6.422 1.00 53.06 326 ALA A O 1
ATOM 2516 N N . MET A 1 327 ? -4.778 -21.836 -8.041 1.00 49.34 327 MET A N 1
ATOM 2517 C CA . MET A 1 327 ? -5.871 -22.598 -8.641 1.00 49.34 327 MET A CA 1
ATOM 2518 C C . MET A 1 327 ? -5.568 -23.041 -10.071 1.00 49.34 327 MET A C 1
ATOM 2520 O O . MET A 1 327 ? -6.253 -22.615 -10.986 1.00 49.34 327 MET A O 1
ATOM 2524 N N . VAL A 1 328 ? -4.621 -23.962 -10.274 1.00 46.72 328 VAL A N 1
ATOM 2525 C CA . VAL A 1 328 ? -4.742 -24.938 -11.375 1.00 46.72 328 VAL A CA 1
ATOM 2526 C C . VAL A 1 328 ? -4.022 -26.241 -11.005 1.00 46.72 328 VAL A C 1
ATOM 2528 O O . VAL A 1 328 ? -2.834 -26.410 -11.256 1.00 46.72 328 VAL A O 1
ATOM 2531 N N . VAL A 1 329 ? -4.757 -27.209 -10.454 1.00 47.25 329 VAL A N 1
ATOM 2532 C CA . VAL A 1 329 ? -4.431 -28.629 -10.648 1.00 47.25 329 VAL A CA 1
ATOM 2533 C C . VAL A 1 329 ? -5.628 -29.239 -11.366 1.00 47.25 329 VAL A C 1
ATOM 2535 O O . VAL A 1 329 ? -6.770 -29.100 -10.930 1.00 47.25 329 VAL A O 1
ATOM 2538 N N . ILE A 1 330 ? -5.363 -29.820 -12.534 1.00 42.84 330 ILE A N 1
ATOM 2539 C CA . ILE A 1 330 ? -6.337 -30.252 -13.543 1.00 42.84 330 ILE A CA 1
ATOM 2540 C C . ILE A 1 330 ? -7.554 -30.952 -12.904 1.00 42.84 330 ILE A C 1
ATOM 2542 O O . ILE A 1 330 ? -7.430 -32.008 -12.287 1.00 42.84 330 ILE A O 1
ATOM 2546 N N . GLY A 1 331 ? -8.741 -30.355 -13.074 1.00 50.72 331 GLY A N 1
ATOM 2547 C CA . GLY A 1 331 ? -10.043 -30.971 -12.784 1.00 50.72 331 GLY A CA 1
ATOM 2548 C C . GLY A 1 331 ? -10.558 -30.902 -11.340 1.00 50.72 331 GLY A C 1
ATOM 2549 O O . GLY A 1 331 ? -11.690 -31.318 -11.104 1.00 50.72 331 GLY A O 1
ATOM 2550 N N . LYS A 1 332 ? -9.794 -30.374 -10.370 1.00 53.81 332 LYS A N 1
ATOM 2551 C CA . LYS A 1 332 ? -10.284 -30.125 -8.999 1.00 53.81 332 LYS A CA 1
ATOM 2552 C C . LYS A 1 332 ? -9.731 -28.804 -8.462 1.00 53.81 332 LYS A C 1
ATOM 2554 O O . LYS A 1 332 ? -8.527 -28.671 -8.268 1.00 53.81 332 LYS A O 1
ATOM 2559 N N . ARG A 1 333 ? -10.608 -27.836 -8.166 1.00 62.44 333 ARG A N 1
ATOM 2560 C CA . ARG A 1 333 ? -10.237 -26.630 -7.408 1.00 62.44 333 ARG A CA 1
ATOM 2561 C C . ARG A 1 333 ? -9.977 -27.041 -5.952 1.00 62.44 333 ARG A C 1
ATOM 2563 O O . ARG A 1 333 ? -10.894 -27.182 -5.150 1.00 62.44 333 ARG A O 1
ATOM 2570 N N . THR A 1 334 ? -8.721 -27.308 -5.609 1.00 64.06 334 THR A N 1
ATOM 2571 C CA . THR A 1 334 ? -8.296 -27.530 -4.218 1.00 64.06 334 THR A CA 1
ATOM 2572 C C . THR A 1 334 ? -7.506 -26.320 -3.752 1.00 64.06 334 THR A C 1
ATOM 2574 O O . THR A 1 334 ? -6.437 -26.051 -4.293 1.00 64.06 334 THR A O 1
ATOM 2577 N N . GLY A 1 335 ? -8.031 -25.590 -2.770 1.00 73.62 335 GLY A N 1
ATOM 2578 C CA . GLY A 1 335 ? -7.322 -24.487 -2.119 1.00 73.62 335 GLY A CA 1
ATOM 2579 C C . GLY A 1 335 ? -6.782 -24.896 -0.749 1.00 73.62 335 GLY A C 1
ATOM 2580 O O . GLY A 1 335 ? -6.973 -26.033 -0.324 1.00 73.62 335 GLY A O 1
ATOM 2581 N N . LYS A 1 336 ? -6.122 -23.981 -0.037 1.00 81.38 336 LYS A N 1
ATOM 2582 C CA . LYS A 1 336 ? -5.745 -24.149 1.375 1.00 81.38 336 LYS A CA 1
ATOM 2583 C C . LYS A 1 336 ? -6.423 -23.093 2.232 1.00 81.38 336 LYS A C 1
ATOM 2585 O O . LYS A 1 336 ? -6.358 -21.912 1.912 1.00 81.38 336 LYS A O 1
ATOM 2590 N N . CYS A 1 337 ? -7.021 -23.517 3.341 1.00 80.06 337 CYS A N 1
ATOM 2591 C CA . CYS A 1 337 ? -7.653 -22.633 4.307 1.00 80.06 337 CYS A CA 1
ATOM 2592 C C . CYS A 1 337 ? -6.737 -21.448 4.660 1.00 80.06 337 CYS A C 1
ATOM 2594 O O . CYS A 1 337 ? -5.620 -21.693 5.119 1.00 80.06 337 CYS A O 1
ATOM 2596 N N . PRO A 1 338 ? -7.201 -20.193 4.520 1.00 73.25 338 PRO A N 1
ATOM 2597 C CA . PRO A 1 338 ? -6.382 -19.015 4.805 1.00 73.25 338 PRO A CA 1
ATOM 2598 C C . PRO A 1 338 ? -5.892 -18.963 6.258 1.00 73.25 338 PRO A C 1
ATOM 2600 O O . PRO A 1 338 ? -4.892 -18.320 6.551 1.00 73.25 338 PRO A O 1
ATOM 2603 N N . LEU A 1 339 ? -6.606 -19.633 7.169 1.00 75.44 339 LEU A N 1
ATOM 2604 C CA . LEU A 1 339 ? -6.338 -19.571 8.603 1.00 75.44 339 LEU A CA 1
ATOM 2605 C C . LEU A 1 339 ? -5.489 -20.736 9.119 1.00 75.44 339 LEU A C 1
ATOM 2607 O O . LEU A 1 339 ? -4.604 -20.518 9.935 1.00 75.44 339 LEU A O 1
ATOM 2611 N N . CYS A 1 340 ? -5.738 -21.968 8.664 1.00 75.94 340 CYS A N 1
ATOM 2612 C CA . CYS A 1 340 ? -5.011 -23.152 9.155 1.00 75.94 340 CYS A CA 1
ATOM 2613 C C . CYS A 1 340 ? -4.161 -23.857 8.090 1.00 75.94 340 CYS A C 1
ATOM 2615 O O . CYS A 1 340 ? -3.537 -24.873 8.379 1.00 75.94 340 CYS A O 1
ATOM 2617 N N . ASN A 1 341 ? -4.149 -23.350 6.855 1.00 72.38 341 ASN A N 1
ATOM 2618 C CA . ASN A 1 341 ? -3.390 -23.883 5.721 1.00 72.38 341 ASN A CA 1
ATOM 2619 C C . ASN A 1 341 ? -3.721 -25.347 5.334 1.00 72.38 341 ASN A C 1
ATOM 2621 O O . ASN A 1 341 ? -3.011 -25.962 4.537 1.00 72.38 341 ASN A O 1
ATOM 2625 N N . VAL A 1 342 ? -4.805 -25.916 5.875 1.00 81.94 342 VAL A N 1
ATOM 2626 C CA . VAL A 1 342 ? -5.306 -27.259 5.537 1.00 81.94 342 VAL A CA 1
ATOM 2627 C C . VAL A 1 342 ? -6.042 -27.219 4.191 1.00 81.94 342 VAL A C 1
ATOM 2629 O O . VAL A 1 342 ? -6.749 -26.242 3.931 1.00 81.94 342 VAL A O 1
ATOM 2632 N N . PRO A 1 343 ? -5.927 -28.251 3.331 1.00 82.06 343 PRO A N 1
ATOM 2633 C CA . PRO A 1 343 ? -6.655 -28.308 2.067 1.00 82.06 343 PRO A CA 1
ATOM 2634 C C . PRO A 1 343 ? -8.172 -28.125 2.229 1.00 82.06 343 PRO A C 1
ATOM 2636 O O . PRO A 1 343 ? -8.806 -28.785 3.052 1.00 82.06 343 PRO A O 1
ATOM 2639 N N . LEU A 1 344 ? -8.749 -27.248 1.409 1.00 82.75 344 LEU A N 1
ATOM 2640 C CA . LEU A 1 344 ? -10.180 -26.999 1.295 1.00 82.75 344 LEU A CA 1
ATOM 2641 C C . LEU A 1 344 ? -10.700 -27.531 -0.048 1.00 82.75 344 LEU A C 1
ATOM 2643 O O . LEU A 1 344 ? -10.179 -27.135 -1.098 1.00 82.75 344 LEU A O 1
ATOM 2647 N N . PRO A 1 345 ? -11.728 -28.399 -0.041 1.00 74.38 345 PRO A N 1
ATOM 2648 C CA . PRO A 1 345 ? -12.440 -28.759 -1.256 1.00 74.38 345 PRO A CA 1
ATOM 2649 C C . PRO A 1 345 ? -13.311 -27.578 -1.687 1.00 74.38 345 PRO A C 1
ATOM 2651 O O . PRO A 1 345 ? -14.164 -27.121 -0.927 1.00 74.38 345 PRO A O 1
ATOM 2654 N N . ILE A 1 346 ? -13.088 -27.079 -2.900 1.00 73.00 346 ILE A N 1
ATOM 2655 C CA . ILE A 1 346 ? -13.847 -25.961 -3.460 1.00 73.00 346 ILE A CA 1
ATOM 2656 C C . ILE A 1 346 ? -14.688 -26.545 -4.596 1.00 73.00 346 ILE A C 1
ATOM 2658 O O . ILE A 1 346 ? -14.111 -27.118 -5.527 1.00 73.00 346 ILE A O 1
ATOM 2662 N N . PRO A 1 347 ? -16.030 -26.489 -4.512 1.00 67.31 347 PRO A N 1
ATOM 2663 C CA . PRO A 1 347 ? -16.892 -26.908 -5.609 1.00 67.31 347 PRO A CA 1
ATOM 2664 C C . PRO A 1 347 ? -16.487 -26.175 -6.889 1.00 67.31 347 PRO A C 1
ATOM 2666 O O . PRO A 1 347 ? -16.161 -24.990 -6.844 1.00 67.31 347 PRO A O 1
ATOM 2669 N N . ALA A 1 348 ? -16.478 -26.878 -8.021 1.00 62.47 348 ALA A N 1
ATOM 2670 C CA . ALA A 1 348 ? -16.465 -26.189 -9.303 1.00 62.47 348 ALA A CA 1
ATOM 2671 C C . ALA A 1 348 ? -17.814 -25.468 -9.439 1.00 62.47 348 ALA A C 1
ATOM 2673 O O . ALA A 1 348 ? -18.848 -26.109 -9.234 1.00 62.47 348 ALA A O 1
ATOM 2674 N N . SER A 1 349 ? -17.765 -24.153 -9.665 1.00 58.00 349 SER A N 1
ATOM 2675 C CA . SER A 1 349 ? -18.926 -23.324 -9.991 1.00 58.00 349 SER A CA 1
ATOM 2676 C C . SER A 1 349 ? -19.563 -23.782 -11.298 1.00 58.00 349 SER A C 1
ATOM 2678 O O . SER A 1 349 ? -18.788 -24.193 -12.194 1.00 58.00 349 SER A O 1
#